Protein AF-A0A1E8RDF1-F1 (afdb_monomer_lite)

pLDDT: mean 89.15, std 11.26, range [44.72, 98.62]

Sequence (246 aa):
MAGVRKGEIYEGDPKEAVKNLVAALKKDGYDFTVGIDPYTPIADSQRIVVAGRGIGEKKNMKLIEDLAYQAGASISSSRPVAETLKYVDINRYVGMSGQTFKGNLYIGVGVSGAGQHLKGIKDASTIVAINNSKNAAIFNNCDYGIVGDAMVILPLLIKELDNGEAKKPAPPMKKIKRSKPRKMAPTNPIYVDLGSGYEYNPELGDPENGIEPGTPFDKLPDSWVSPVSGEAKDQFIKMDVPEDRK

Structure (mmCIF, N/CA/C/O backbone):
data_AF-A0A1E8RDF1-F1
#
_entry.id   AF-A0A1E8RDF1-F1
#
loop_
_atom_site.group_PDB
_atom_site.id
_atom_site.type_symbol
_atom_site.label_atom_id
_atom_site.label_alt_id
_atom_site.label_comp_id
_atom_site.label_asym_id
_atom_site.label_entity_id
_atom_site.label_seq_id
_atom_site.pdbx_PDB_ins_code
_atom_site.Cartn_x
_atom_site.Cartn_y
_atom_site.Cartn_z
_atom_site.occupancy
_atom_site.B_iso_or_equiv
_atom_site.auth_seq_id
_atom_site.auth_comp_id
_atom_site.auth_asym_id
_atom_site.auth_atom_id
_atom_site.pdbx_PDB_model_num
ATOM 1 N N . MET A 1 1 ? 13.759 6.880 -3.566 1.00 57.81 1 MET A N 1
ATOM 2 C CA . MET A 1 1 ? 13.084 5.606 -3.899 1.00 57.81 1 MET A CA 1
ATOM 3 C C . MET A 1 1 ? 12.921 4.787 -2.629 1.00 57.81 1 MET A C 1
ATOM 5 O O . MET A 1 1 ? 13.717 4.966 -1.714 1.00 57.81 1 MET A O 1
ATOM 9 N N . ALA A 1 2 ? 11.906 3.929 -2.543 1.00 60.34 2 ALA A N 1
ATOM 10 C CA . ALA A 1 2 ? 11.612 3.124 -1.351 1.00 60.34 2 ALA A CA 1
ATOM 11 C C . ALA A 1 2 ? 12.485 1.850 -1.224 1.00 60.34 2 ALA A C 1
ATOM 13 O O . ALA A 1 2 ? 12.103 0.925 -0.508 1.00 60.34 2 ALA A O 1
ATOM 14 N N . GLY A 1 3 ? 13.647 1.802 -1.889 1.00 65.25 3 GLY A N 1
ATOM 15 C CA . GLY A 1 3 ? 14.503 0.614 -2.014 1.00 65.25 3 GLY A CA 1
ATOM 16 C C . GLY A 1 3 ? 14.031 -0.353 -3.106 1.00 65.25 3 GLY A C 1
ATOM 17 O O . GLY A 1 3 ? 13.020 -0.096 -3.752 1.00 65.25 3 GLY A O 1
ATOM 18 N N . VAL A 1 4 ? 14.768 -1.453 -3.305 1.00 76.12 4 VAL A N 1
ATOM 19 C CA . VAL A 1 4 ? 14.370 -2.554 -4.204 1.00 76.12 4 VAL A CA 1
ATOM 20 C C . VAL A 1 4 ? 13.136 -3.252 -3.629 1.00 76.12 4 VAL A C 1
ATOM 22 O O . VAL A 1 4 ? 13.096 -3.543 -2.430 1.00 76.12 4 VAL A O 1
ATOM 25 N N . ARG A 1 5 ? 12.140 -3.502 -4.479 1.00 86.94 5 ARG A N 1
ATOM 26 C CA . ARG A 1 5 ? 10.842 -4.095 -4.132 1.00 86.94 5 ARG A CA 1
ATOM 27 C C . ARG A 1 5 ? 10.545 -5.278 -5.042 1.00 86.94 5 ARG A C 1
ATOM 29 O O . ARG A 1 5 ? 11.196 -5.412 -6.074 1.00 86.94 5 ARG A O 1
ATOM 36 N N . LYS A 1 6 ? 9.589 -6.125 -4.656 1.00 88.38 6 LYS A N 1
ATOM 37 C CA . LYS A 1 6 ? 9.195 -7.285 -5.474 1.00 88.38 6 LYS A CA 1
ATOM 38 C C . LYS A 1 6 ? 8.628 -6.887 -6.840 1.00 88.38 6 LYS A C 1
ATOM 40 O O . LYS A 1 6 ? 8.984 -7.512 -7.829 1.00 88.38 6 LYS A O 1
ATOM 45 N N . GLY A 1 7 ? 7.812 -5.831 -6.895 1.00 90.31 7 GLY A N 1
ATOM 46 C CA . GLY A 1 7 ? 7.256 -5.318 -8.149 1.00 90.31 7 GLY A CA 1
ATOM 47 C C . GLY A 1 7 ? 6.270 -6.268 -8.836 1.00 90.31 7 GLY A C 1
ATOM 48 O O . GLY A 1 7 ? 6.130 -6.205 -10.051 1.00 90.31 7 GLY A O 1
ATOM 49 N N . GLU A 1 8 ? 5.599 -7.150 -8.091 1.00 93.38 8 GLU A N 1
ATOM 50 C CA . GLU A 1 8 ? 4.603 -8.071 -8.647 1.00 93.38 8 GLU A CA 1
ATOM 51 C C . GLU A 1 8 ? 3.296 -7.310 -8.917 1.00 93.38 8 GLU A C 1
ATOM 53 O O . GLU A 1 8 ? 2.608 -6.887 -7.985 1.00 93.38 8 GLU A O 1
ATOM 58 N N . ILE A 1 9 ? 2.963 -7.094 -10.192 1.00 94.69 9 ILE A N 1
ATOM 59 C CA . ILE A 1 9 ? 1.778 -6.333 -10.609 1.00 94.69 9 ILE A CA 1
ATOM 60 C C . ILE A 1 9 ? 0.720 -7.283 -11.170 1.00 94.69 9 ILE A C 1
ATOM 62 O O . ILE A 1 9 ? 0.987 -8.040 -12.100 1.00 94.69 9 ILE A O 1
ATOM 66 N N . TYR A 1 10 ? -0.490 -7.209 -10.623 1.00 94.69 10 TYR A N 1
ATOM 67 C CA . TYR A 1 10 ? -1.655 -7.954 -11.079 1.00 94.69 10 TYR A CA 1
ATOM 68 C C . TYR A 1 10 ? -2.533 -7.066 -11.967 1.00 94.69 10 TYR A C 1
ATOM 70 O O . TYR A 1 10 ? -2.952 -5.972 -11.572 1.00 94.69 10 TYR A O 1
ATOM 78 N N . GLU A 1 11 ? -2.813 -7.554 -13.172 1.00 91.12 11 GLU A N 1
ATOM 79 C CA . GLU A 1 11 ? -3.634 -6.903 -14.194 1.00 91.12 11 GLU A CA 1
ATOM 80 C C . GLU A 1 11 ? -4.665 -7.907 -14.735 1.00 91.12 11 GLU A C 1
ATOM 82 O O . GLU A 1 11 ? -4.498 -9.116 -14.574 1.00 91.12 11 GLU A O 1
ATOM 87 N N . GLY A 1 12 ? -5.719 -7.422 -15.396 1.00 91.81 12 GLY A N 1
ATOM 88 C CA . GLY A 1 12 ? -6.759 -8.276 -15.981 1.00 91.81 12 GLY A CA 1
ATOM 89 C C . GLY A 1 12 ? -8.013 -8.360 -15.113 1.00 91.81 12 GLY A C 1
ATOM 90 O O . GLY A 1 12 ? -8.560 -7.325 -14.730 1.00 91.81 12 GLY A O 1
ATOM 91 N N . ASP A 1 13 ? -8.503 -9.577 -14.847 1.00 95.88 13 ASP A N 1
ATOM 92 C CA . ASP A 1 13 ? -9.744 -9.774 -14.092 1.00 95.88 13 ASP A CA 1
ATOM 93 C C . ASP A 1 13 ? -9.608 -9.278 -12.634 1.00 95.88 13 ASP A C 1
ATOM 95 O O . ASP A 1 13 ? -8.733 -9.745 -11.896 1.00 95.88 13 ASP A O 1
ATOM 99 N N . PRO A 1 14 ? -10.488 -8.366 -12.175 1.00 96.06 14 PRO A N 1
ATOM 100 C CA . PRO A 1 14 ? -10.430 -7.814 -10.824 1.00 96.06 14 PRO A CA 1
ATOM 101 C C . PRO A 1 14 ? -10.500 -8.852 -9.698 1.00 96.06 14 PRO A C 1
ATOM 103 O O . PRO A 1 14 ? -9.863 -8.665 -8.660 1.00 96.06 14 PRO A O 1
ATOM 106 N N . LYS A 1 15 ? -11.272 -9.936 -9.864 1.00 96.31 15 LYS A N 1
ATOM 107 C CA . LYS A 1 15 ? -11.425 -10.955 -8.813 1.00 96.31 15 LYS A CA 1
ATOM 108 C C . LYS A 1 15 ? -10.167 -11.801 -8.711 1.00 96.31 15 LYS A C 1
ATOM 110 O O . LYS A 1 15 ? -9.703 -12.072 -7.605 1.00 96.31 15 LYS A O 1
ATOM 115 N N . GLU A 1 16 ? -9.604 -12.187 -9.850 1.00 96.56 16 GLU A N 1
ATOM 116 C CA . GLU A 1 16 ? -8.359 -12.946 -9.891 1.00 96.56 16 GLU A CA 1
ATOM 117 C C . GLU A 1 16 ? -7.184 -12.131 -9.335 1.00 96.56 16 GLU A C 1
ATOM 119 O O . GLU A 1 16 ? -6.438 -12.625 -8.489 1.00 96.56 16 GLU A O 1
ATOM 124 N N . ALA A 1 17 ? -7.074 -10.851 -9.709 1.00 96.62 17 ALA A N 1
ATOM 125 C CA . ALA A 1 17 ? -6.043 -9.955 -9.189 1.00 96.62 17 ALA A CA 1
ATOM 126 C C . ALA A 1 17 ? -6.104 -9.820 -7.656 1.00 96.62 17 ALA A C 1
ATOM 128 O O . ALA A 1 17 ? -5.078 -9.905 -6.977 1.00 96.62 17 ALA A O 1
ATOM 129 N N . VAL A 1 18 ? -7.309 -9.663 -7.095 1.00 97.56 18 VAL A N 1
ATOM 130 C CA . VAL A 1 18 ? -7.523 -9.616 -5.640 1.00 97.56 18 VAL A CA 1
ATOM 131 C C . VAL A 1 18 ? -7.135 -10.936 -4.974 1.00 97.56 18 VAL A C 1
ATOM 133 O O . VAL A 1 18 ? -6.421 -10.926 -3.970 1.00 97.56 18 VAL A O 1
ATOM 136 N N . LYS A 1 19 ? -7.551 -12.073 -5.540 1.00 96.88 19 LYS A N 1
ATOM 137 C CA . LYS A 1 19 ? -7.224 -13.399 -5.003 1.00 96.88 19 LYS A CA 1
ATOM 138 C C . LYS A 1 19 ? -5.714 -13.642 -4.982 1.00 96.88 19 LYS A C 1
ATOM 140 O O . LYS A 1 19 ? -5.179 -14.101 -3.972 1.00 96.88 19 LYS A O 1
ATOM 145 N N . ASN A 1 20 ? -5.023 -13.283 -6.063 1.00 96.75 20 ASN A N 1
ATOM 146 C CA . ASN A 1 20 ? -3.572 -13.412 -6.176 1.00 96.75 20 ASN A CA 1
ATOM 147 C C . ASN A 1 20 ? -2.850 -12.517 -5.160 1.00 96.75 20 ASN A C 1
ATOM 149 O O . ASN A 1 20 ? -1.951 -12.987 -4.459 1.00 96.75 20 ASN A O 1
ATOM 153 N N . LEU A 1 21 ? -3.300 -11.268 -4.990 1.00 97.31 21 LEU A N 1
ATOM 154 C CA . LEU A 1 21 ? -2.772 -10.365 -3.967 1.00 97.31 21 LEU A CA 1
ATOM 155 C C . LEU A 1 21 ? -2.923 -10.952 -2.556 1.00 97.31 21 LEU A C 1
ATOM 157 O O . LEU A 1 21 ? -1.953 -10.992 -1.797 1.00 97.31 21 LEU A O 1
ATOM 161 N N . VAL A 1 22 ? -4.121 -11.414 -2.187 1.00 96.94 22 VAL A N 1
ATOM 162 C CA . VAL A 1 22 ? -4.373 -11.963 -0.845 1.00 96.94 22 VAL A CA 1
ATOM 163 C C . VAL A 1 22 ? -3.564 -13.239 -0.611 1.00 96.94 22 VAL A C 1
ATOM 165 O O . VAL A 1 22 ? -2.991 -13.407 0.468 1.00 96.94 22 VAL A O 1
ATOM 168 N N . ALA A 1 23 ? -3.452 -14.114 -1.614 1.00 96.19 23 ALA A N 1
ATOM 169 C CA . ALA A 1 23 ? -2.621 -15.312 -1.537 1.00 96.19 23 ALA A CA 1
ATOM 170 C C . ALA A 1 23 ? -1.135 -14.971 -1.324 1.00 96.19 23 ALA A C 1
ATOM 172 O O . ALA A 1 23 ? -0.484 -15.570 -0.465 1.00 96.19 23 ALA A O 1
ATOM 173 N N . ALA A 1 24 ? -0.609 -13.974 -2.041 1.00 94.94 24 ALA A N 1
ATOM 174 C CA . ALA A 1 24 ? 0.773 -13.523 -1.895 1.00 94.94 24 ALA A CA 1
ATOM 175 C C . ALA A 1 24 ? 1.045 -12.904 -0.513 1.00 94.94 24 ALA A C 1
ATOM 177 O O . ALA A 1 24 ? 2.056 -13.210 0.120 1.00 94.94 24 ALA A O 1
ATOM 178 N N . LEU A 1 25 ? 0.114 -12.100 0.012 1.00 95.19 25 LEU A N 1
ATOM 179 C CA . LEU A 1 25 ? 0.225 -11.537 1.362 1.00 95.19 25 LEU A CA 1
ATOM 180 C C . LEU A 1 25 ? 0.179 -12.631 2.441 1.00 95.19 25 LEU A C 1
ATOM 182 O O . LEU A 1 25 ? 0.996 -12.622 3.361 1.00 95.19 25 LEU A O 1
ATOM 186 N N . LYS A 1 26 ? -0.711 -13.621 2.314 1.00 94.25 26 LYS A N 1
ATOM 187 C CA . LYS A 1 26 ? -0.741 -14.775 3.229 1.00 94.25 26 LYS A CA 1
ATOM 188 C C . LYS A 1 26 ? 0.566 -15.576 3.165 1.00 94.25 26 LYS A C 1
ATOM 190 O O . LYS A 1 26 ? 1.098 -15.950 4.207 1.00 94.25 26 LYS A O 1
ATOM 195 N N . LYS A 1 27 ? 1.132 -15.773 1.968 1.00 92.88 27 LYS A N 1
ATOM 196 C CA . LYS A 1 27 ? 2.439 -16.426 1.767 1.00 92.88 27 LYS A CA 1
ATOM 197 C C . LYS A 1 27 ? 3.593 -15.657 2.420 1.00 92.88 27 LYS A C 1
ATOM 199 O O . LYS A 1 27 ? 4.520 -16.275 2.934 1.00 92.88 27 LYS A O 1
ATOM 204 N N . ASP A 1 28 ? 3.514 -14.329 2.454 1.00 90.88 28 ASP A N 1
ATOM 205 C CA . ASP A 1 28 ? 4.458 -13.467 3.177 1.00 90.88 28 ASP A CA 1
ATOM 206 C C . ASP A 1 28 ? 4.244 -13.455 4.706 1.00 90.88 28 ASP A C 1
ATOM 208 O O . ASP A 1 28 ? 4.984 -12.782 5.427 1.00 90.88 28 ASP A O 1
ATOM 212 N N . GLY A 1 29 ? 3.263 -14.207 5.217 1.00 91.12 29 GLY A N 1
ATOM 213 C CA . GLY A 1 29 ? 3.001 -14.370 6.647 1.00 91.12 29 GLY A CA 1
ATOM 214 C C . GLY A 1 29 ? 2.033 -13.346 7.239 1.00 91.12 29 GLY A C 1
ATOM 215 O O . GLY A 1 29 ? 1.985 -13.191 8.461 1.00 91.12 29 GLY A O 1
ATOM 216 N N . TYR A 1 30 ? 1.267 -12.628 6.411 1.00 93.12 30 TYR A N 1
ATOM 217 C CA . TYR A 1 30 ? 0.221 -11.736 6.908 1.00 93.12 30 TYR A CA 1
ATOM 218 C C . TYR A 1 30 ? -1.019 -12.520 7.342 1.00 93.12 30 TYR A C 1
ATOM 220 O O . TYR A 1 30 ? -1.701 -13.144 6.532 1.00 93.12 30 TYR A O 1
ATOM 228 N N . ASP A 1 31 ? -1.328 -12.430 8.634 1.00 93.12 31 ASP A N 1
ATOM 229 C CA . ASP A 1 31 ? -2.554 -12.958 9.227 1.00 93.12 31 ASP A CA 1
ATOM 230 C C . ASP A 1 31 ? -3.634 -11.868 9.303 1.00 93.12 31 ASP A C 1
ATOM 232 O O . ASP A 1 31 ? -3.494 -10.890 10.041 1.00 93.12 31 ASP A O 1
ATOM 236 N N . PHE A 1 32 ? -4.714 -12.024 8.542 1.00 94.56 32 PHE A N 1
ATOM 237 C CA . PHE A 1 32 ? -5.845 -11.090 8.508 1.00 94.56 32 PHE A CA 1
ATOM 238 C C . PHE A 1 32 ? -6.981 -11.466 9.471 1.00 94.56 32 PHE A C 1
ATOM 240 O O . PHE A 1 32 ? -8.038 -10.843 9.440 1.00 94.56 32 PHE A O 1
ATOM 247 N N . THR A 1 33 ? -6.783 -12.457 10.345 1.00 92.88 33 THR A N 1
ATOM 248 C CA . THR A 1 33 ? -7.726 -12.783 11.432 1.00 92.88 33 THR A CA 1
ATOM 249 C C . THR A 1 33 ? -7.546 -11.881 12.658 1.00 92.88 33 THR A C 1
ATOM 251 O O . THR A 1 33 ? -8.410 -11.832 13.536 1.00 92.88 33 THR A O 1
ATOM 254 N N . VAL A 1 34 ? -6.442 -11.129 12.710 1.00 92.44 34 VAL A N 1
ATOM 255 C CA . VAL A 1 34 ? -6.137 -10.157 13.764 1.00 92.44 34 VAL A CA 1
ATOM 256 C C . VAL A 1 34 ? -6.307 -8.720 13.282 1.00 92.44 34 VAL A C 1
ATOM 258 O O . VAL A 1 34 ? -6.124 -8.427 12.099 1.00 92.44 34 VAL A O 1
ATOM 261 N N . GLY A 1 35 ? -6.598 -7.810 14.210 1.00 91.50 35 GLY A N 1
ATOM 262 C CA . GLY A 1 35 ? -6.770 -6.392 13.927 1.00 91.50 35 GLY A CA 1
ATOM 263 C C . GLY A 1 35 ? -6.272 -5.463 15.026 1.00 91.50 35 GLY A C 1
ATOM 264 O O . GLY A 1 35 ? -5.984 -5.873 16.151 1.00 91.50 35 GLY A O 1
ATOM 265 N N . ILE A 1 36 ? -6.153 -4.191 14.655 1.00 93.44 36 ILE A N 1
ATOM 266 C CA . ILE A 1 36 ? -5.853 -3.068 15.545 1.00 93.44 36 ILE A CA 1
ATOM 267 C C . ILE A 1 36 ? -6.965 -2.030 15.423 1.00 93.44 36 ILE A C 1
ATOM 269 O O . ILE A 1 36 ? -7.752 -2.069 14.477 1.00 93.44 36 ILE A O 1
ATOM 273 N N . ASP A 1 37 ? -7.002 -1.086 16.357 1.00 93.69 37 ASP A N 1
ATOM 274 C CA . ASP A 1 37 ? -7.923 0.040 16.272 1.00 93.69 37 ASP A CA 1
ATOM 275 C C . ASP A 1 37 ? -7.628 0.887 15.008 1.00 93.69 37 ASP A C 1
ATOM 277 O O . ASP A 1 37 ? -6.464 1.268 14.798 1.00 93.69 37 ASP A O 1
ATOM 281 N N . PRO A 1 38 ? -8.640 1.215 14.175 1.00 94.06 38 PRO A N 1
ATOM 282 C CA . PRO A 1 38 ? -8.465 2.011 12.957 1.00 94.06 38 PRO A CA 1
ATOM 283 C C . PRO A 1 38 ? -7.830 3.391 13.181 1.00 94.06 38 PRO A C 1
ATOM 285 O O . PRO A 1 38 ? -7.260 3.973 12.257 1.00 94.06 38 PRO A O 1
ATOM 288 N N . TYR A 1 39 ? -7.889 3.914 14.402 1.00 94.56 39 TYR A N 1
ATOM 289 C CA . TYR A 1 39 ? -7.349 5.202 14.813 1.00 94.56 39 TYR A CA 1
ATOM 290 C C . TYR A 1 39 ? -6.063 5.086 15.636 1.00 94.56 39 TYR A C 1
ATOM 292 O O . TYR A 1 39 ? -5.557 6.111 16.103 1.00 94.56 39 TYR A O 1
ATOM 300 N N . THR A 1 40 ? -5.450 3.903 15.720 1.00 95.56 40 THR A N 1
ATOM 301 C CA . THR A 1 40 ? -4.088 3.750 16.258 1.00 95.56 40 THR A CA 1
ATOM 302 C C . THR A 1 40 ? -3.143 4.772 15.597 1.00 95.56 40 THR A C 1
ATOM 304 O O . THR A 1 40 ? -3.231 4.977 14.377 1.00 95.56 40 THR A O 1
ATOM 307 N N . PRO A 1 41 ? -2.261 5.463 16.347 1.00 96.31 41 PRO A N 1
ATOM 308 C CA . PRO A 1 41 ? -1.289 6.379 15.758 1.00 96.31 41 PRO A CA 1
ATOM 309 C C . PRO A 1 41 ? -0.435 5.693 14.687 1.00 96.31 41 PRO A C 1
ATOM 311 O O . PRO A 1 41 ? -0.047 4.532 14.822 1.00 96.31 41 PRO A O 1
ATOM 314 N N . ILE A 1 42 ? -0.111 6.405 13.606 1.00 96.38 42 ILE A N 1
ATOM 315 C CA . ILE A 1 42 ? 0.585 5.815 12.447 1.00 96.38 42 ILE A CA 1
ATOM 316 C C . ILE A 1 42 ? 1.969 5.275 12.823 1.00 96.38 42 ILE A C 1
ATOM 318 O O . ILE A 1 42 ? 2.387 4.247 12.292 1.00 96.38 42 ILE A O 1
ATOM 322 N N . ALA A 1 43 ? 2.662 5.946 13.745 1.00 92.38 43 ALA A N 1
ATOM 323 C CA . ALA A 1 43 ? 3.970 5.523 14.236 1.00 92.38 43 ALA A CA 1
ATOM 324 C C . ALA A 1 43 ? 3.923 4.171 14.974 1.00 92.38 43 ALA A C 1
ATOM 326 O O . ALA A 1 43 ? 4.871 3.395 14.864 1.00 92.38 43 ALA A O 1
ATOM 327 N N . ASP A 1 44 ? 2.804 3.875 15.640 1.00 93.31 44 ASP A N 1
ATOM 328 C CA . ASP A 1 44 ? 2.593 2.661 16.443 1.00 93.31 44 ASP A CA 1
ATOM 329 C C . ASP A 1 44 ? 1.856 1.561 15.664 1.00 93.31 44 ASP A C 1
ATOM 331 O O . ASP A 1 44 ? 1.678 0.435 16.131 1.00 93.31 44 ASP A O 1
ATOM 335 N N . SER A 1 45 ? 1.408 1.877 14.450 1.00 95.25 45 SER A N 1
ATOM 336 C CA . SER A 1 45 ? 0.613 0.973 13.631 1.00 95.25 45 SER A CA 1
ATOM 337 C C . SER A 1 45 ? 1.488 -0.061 12.927 1.00 95.25 45 SER A C 1
ATOM 339 O O . SER A 1 45 ? 2.476 0.257 12.263 1.00 95.25 45 SER A O 1
ATOM 341 N N . GLN A 1 46 ? 1.075 -1.328 12.982 1.00 94.69 46 GLN A N 1
ATOM 342 C CA . GLN A 1 46 ? 1.727 -2.391 12.209 1.00 94.69 46 GLN A CA 1
ATOM 343 C C . GLN A 1 46 ? 1.298 -2.413 10.748 1.00 94.69 46 GLN A C 1
ATOM 345 O O . GLN A 1 46 ? 2.042 -2.889 9.889 1.00 94.69 46 GLN A O 1
ATOM 350 N N . ARG A 1 47 ? 0.080 -1.961 10.470 1.00 97.25 47 ARG A N 1
ATOM 351 C CA . ARG A 1 47 ? -0.534 -2.001 9.150 1.00 97.25 47 ARG A CA 1
ATOM 352 C C . ARG A 1 47 ? -1.297 -0.706 8.949 1.00 97.25 47 ARG A C 1
ATOM 354 O O . ARG A 1 47 ? -1.967 -0.268 9.881 1.00 97.25 47 ARG A O 1
ATOM 361 N N . ILE A 1 48 ? -1.201 -0.121 7.761 1.00 98.38 48 ILE A N 1
ATOM 362 C CA . ILE A 1 48 ? -1.992 1.052 7.390 1.00 98.38 48 ILE A CA 1
ATOM 363 C C . ILE A 1 48 ? -2.652 0.879 6.030 1.00 98.38 48 ILE A C 1
ATOM 365 O O . ILE A 1 48 ? -2.031 0.383 5.087 1.00 98.38 48 ILE A O 1
ATOM 369 N N . VAL A 1 49 ? -3.891 1.354 5.928 1.00 98.62 49 VAL A N 1
ATOM 370 C CA . VAL A 1 49 ? -4.574 1.592 4.653 1.00 98.62 49 VAL A CA 1
ATOM 371 C C . VAL A 1 49 ? -4.546 3.088 4.388 1.00 98.62 49 VAL A C 1
ATOM 373 O O . VAL A 1 49 ? -4.931 3.892 5.234 1.00 98.62 49 VAL A O 1
ATOM 376 N N . VAL A 1 50 ? -4.042 3.473 3.220 1.00 98.56 50 VAL A N 1
ATOM 377 C CA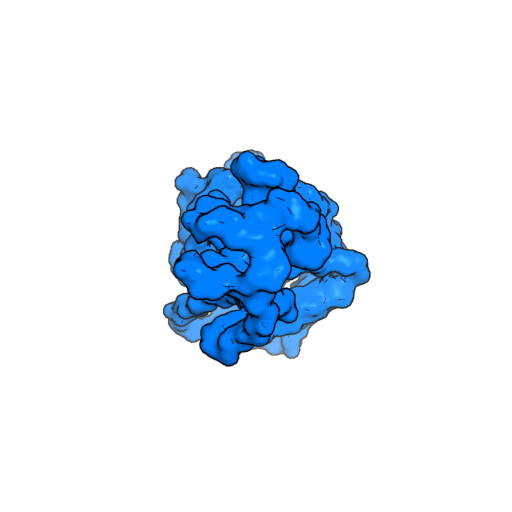 . VAL A 1 50 ? -3.716 4.857 2.891 1.00 98.56 50 VAL A CA 1
ATOM 378 C C . VAL A 1 50 ? -4.572 5.335 1.736 1.00 98.56 50 VAL A C 1
ATOM 380 O O . VAL A 1 50 ? -4.360 4.945 0.587 1.00 98.56 50 VAL A O 1
ATOM 383 N N . ALA A 1 51 ? -5.500 6.239 2.040 1.00 98.50 51 ALA A N 1
ATOM 384 C CA . ALA A 1 51 ? -6.305 6.918 1.037 1.00 98.50 51 ALA A CA 1
ATOM 385 C C . ALA A 1 51 ? -5.471 7.970 0.289 1.00 98.50 51 ALA A C 1
ATOM 387 O O . ALA A 1 51 ? -4.975 8.946 0.864 1.00 98.50 51 ALA A O 1
ATOM 388 N N . GLY A 1 52 ? -5.306 7.782 -1.015 1.00 97.81 52 GLY A N 1
ATOM 389 C CA . GLY A 1 52 ? -4.752 8.774 -1.925 1.00 97.81 52 GLY A CA 1
ATOM 390 C C . GLY A 1 52 ? -5.828 9.671 -2.530 1.00 97.81 52 GLY A C 1
ATOM 391 O O . GLY A 1 52 ? -7.019 9.391 -2.431 1.00 97.81 52 GLY A O 1
ATOM 392 N N . ARG A 1 53 ? -5.415 10.747 -3.215 1.00 96.56 53 ARG A N 1
ATOM 393 C CA . ARG A 1 53 ? -6.346 11.645 -3.931 1.00 96.56 53 ARG A CA 1
ATOM 394 C C . ARG A 1 53 ? -7.228 10.896 -4.942 1.00 96.56 53 ARG A C 1
ATOM 396 O O . ARG A 1 53 ? -8.337 11.336 -5.214 1.00 96.56 53 ARG A O 1
ATOM 403 N N . GLY A 1 54 ? -6.749 9.771 -5.478 1.00 95.06 54 GLY A N 1
ATOM 404 C CA . GLY A 1 54 ? -7.505 8.930 -6.406 1.00 95.06 54 GLY A CA 1
ATOM 405 C C . GLY A 1 54 ? -8.755 8.271 -5.813 1.00 95.06 54 GLY A C 1
ATOM 406 O O . GLY A 1 54 ? -9.519 7.697 -6.575 1.00 95.06 54 GLY A O 1
ATOM 407 N N . ILE A 1 55 ? -8.998 8.364 -4.496 1.00 96.06 55 ILE A N 1
ATOM 408 C CA . ILE A 1 55 ? -10.230 7.853 -3.873 1.00 96.06 55 ILE A CA 1
ATOM 409 C C . ILE A 1 55 ? -11.488 8.638 -4.291 1.00 96.06 55 ILE A C 1
ATOM 411 O O . ILE A 1 55 ? -12.601 8.129 -4.178 1.00 96.06 55 ILE A O 1
ATOM 415 N N . GLY A 1 56 ? -11.326 9.864 -4.800 1.00 95.69 56 GLY A N 1
ATOM 416 C CA . GLY A 1 56 ? -12.438 10.691 -5.261 1.00 95.69 56 GLY A CA 1
ATOM 417 C C . GLY A 1 56 ? -13.211 11.328 -4.108 1.00 95.69 56 GLY A C 1
ATOM 418 O O . GLY A 1 56 ? -12.620 12.007 -3.275 1.00 95.69 56 GLY A O 1
ATOM 419 N N . GLU A 1 57 ? -14.532 11.158 -4.091 1.00 96.50 57 GLU A N 1
ATOM 420 C CA . GLU A 1 57 ? -15.444 11.810 -3.143 1.00 96.50 57 GLU A CA 1
ATOM 421 C C . GLU A 1 57 ? -15.301 11.296 -1.698 1.00 96.50 57 GLU A C 1
ATOM 423 O O . GLU A 1 57 ? -14.997 10.127 -1.463 1.00 96.50 57 GLU A O 1
ATOM 428 N N . LYS A 1 58 ? -15.642 12.138 -0.708 1.00 96.94 58 LYS A N 1
ATOM 429 C CA . LYS A 1 58 ? -15.544 11.800 0.728 1.00 96.94 58 LYS A CA 1
ATOM 430 C C . LYS A 1 58 ? -16.314 10.533 1.110 1.00 96.94 58 LYS A C 1
ATOM 432 O O . LYS A 1 58 ? -15.846 9.783 1.958 1.00 96.94 58 LYS A O 1
ATOM 437 N N . LYS A 1 59 ? -17.461 10.267 0.476 1.00 97.06 59 LYS A N 1
ATOM 438 C CA . LYS A 1 59 ? -18.283 9.070 0.740 1.00 97.06 59 LYS A CA 1
ATOM 439 C C . LYS A 1 59 ? -17.515 7.760 0.514 1.00 97.06 59 LYS A C 1
ATOM 441 O O . LYS A 1 59 ? -17.760 6.776 1.202 1.00 97.06 59 LYS A O 1
ATOM 446 N N . ASN A 1 60 ? -16.529 7.774 -0.385 1.00 96.50 60 ASN A N 1
ATOM 447 C CA . ASN A 1 60 ? -15.711 6.608 -0.704 1.00 96.50 60 ASN A CA 1
ATOM 448 C C . ASN A 1 60 ? -14.706 6.274 0.411 1.00 96.50 60 ASN A C 1
ATOM 450 O O . ASN A 1 60 ? -14.160 5.174 0.425 1.00 96.50 60 ASN A O 1
ATOM 454 N N . MET A 1 61 ? -14.493 7.174 1.382 1.00 97.88 61 MET A N 1
ATOM 455 C CA . MET A 1 61 ? -13.706 6.871 2.584 1.00 97.88 61 MET A CA 1
ATOM 456 C C . MET A 1 61 ? -14.300 5.718 3.389 1.00 97.88 61 MET A C 1
ATOM 458 O O . MET A 1 61 ? -13.549 5.019 4.061 1.00 97.88 61 MET A O 1
ATOM 462 N N . LYS A 1 62 ? -15.603 5.443 3.249 1.00 97.94 62 LYS A N 1
ATOM 463 C CA . LYS A 1 62 ? -16.215 4.272 3.873 1.00 97.94 62 LYS A CA 1
ATOM 464 C C . LYS A 1 62 ? -15.554 2.963 3.423 1.00 97.94 62 LYS A C 1
ATOM 466 O O . LYS A 1 62 ? -15.267 2.108 4.250 1.00 97.94 62 LYS A O 1
ATOM 471 N N . LEU A 1 63 ? -15.185 2.850 2.144 1.00 97.94 63 LEU A N 1
ATOM 472 C CA . LEU A 1 63 ? -14.446 1.688 1.634 1.00 97.94 63 LEU A CA 1
ATOM 473 C C . LEU A 1 63 ? -13.035 1.584 2.232 1.00 97.94 63 LEU A C 1
ATOM 475 O O . LEU A 1 63 ? -12.511 0.487 2.396 1.00 97.94 63 LEU A O 1
ATOM 479 N N . ILE A 1 64 ? -12.410 2.718 2.555 1.00 98.44 64 ILE A N 1
ATOM 480 C CA . ILE A 1 64 ? -11.101 2.751 3.217 1.00 98.44 64 ILE A CA 1
ATOM 481 C C . ILE A 1 64 ? -11.222 2.288 4.667 1.00 98.44 64 ILE A C 1
ATOM 483 O O . ILE A 1 64 ? -10.382 1.515 5.117 1.00 98.44 64 ILE A O 1
ATOM 487 N N . GLU A 1 65 ? -12.259 2.729 5.379 1.00 98.00 65 GLU A N 1
ATOM 488 C CA . GLU A 1 65 ? -12.564 2.279 6.741 1.00 98.00 65 GLU A CA 1
ATOM 489 C C . GLU A 1 65 ? -12.833 0.771 6.783 1.00 98.00 65 GLU A C 1
ATOM 491 O O . GLU A 1 65 ? -12.236 0.060 7.591 1.00 98.00 65 GLU A O 1
ATOM 496 N N . ASP A 1 66 ? -13.669 0.270 5.872 1.00 97.75 66 ASP A N 1
ATOM 497 C CA . ASP A 1 66 ? -14.029 -1.147 5.805 1.00 97.75 66 ASP A CA 1
ATOM 498 C C . ASP A 1 66 ? -12.817 -2.017 5.433 1.00 97.75 66 ASP A C 1
ATOM 500 O O . ASP A 1 66 ? -12.590 -3.073 6.030 1.00 97.75 66 ASP A O 1
ATOM 504 N N . LEU A 1 67 ? -11.975 -1.549 4.503 1.00 98.19 67 LEU A N 1
ATOM 505 C CA . LEU A 1 67 ? -10.716 -2.222 4.189 1.00 98.19 67 LEU A CA 1
ATOM 506 C C . LEU A 1 67 ? -9.736 -2.176 5.367 1.00 98.19 67 LEU A C 1
ATOM 508 O O . LEU A 1 67 ? -9.069 -3.174 5.627 1.00 98.19 67 LEU A O 1
ATOM 512 N N . ALA A 1 68 ? -9.628 -1.052 6.080 1.00 97.88 68 ALA A N 1
ATOM 513 C CA . ALA A 1 68 ? -8.759 -0.937 7.249 1.00 97.88 68 ALA A CA 1
ATOM 514 C C . ALA A 1 68 ? -9.177 -1.929 8.339 1.00 97.88 68 ALA A C 1
ATOM 516 O O . ALA A 1 68 ? -8.328 -2.647 8.869 1.00 97.88 68 ALA A O 1
ATOM 517 N N . TYR A 1 69 ? -10.482 -2.050 8.586 1.00 96.56 69 TYR A N 1
ATOM 518 C CA . TYR A 1 69 ? -11.028 -3.055 9.489 1.00 96.56 69 TYR A CA 1
ATOM 519 C C . TYR A 1 69 ? -10.657 -4.478 9.047 1.00 96.56 69 TYR A C 1
ATOM 521 O O . TYR A 1 69 ? -10.053 -5.225 9.819 1.00 96.56 69 TYR A O 1
ATOM 529 N N . GLN A 1 70 ? -10.933 -4.845 7.789 1.00 97.00 70 GLN A N 1
ATOM 530 C CA . GLN A 1 70 ? -10.673 -6.207 7.310 1.00 97.00 70 GLN A CA 1
ATOM 531 C C . GLN A 1 70 ? -9.183 -6.555 7.216 1.00 97.00 70 GLN A C 1
ATOM 533 O O . GLN A 1 70 ? -8.790 -7.691 7.481 1.00 97.00 70 GLN A O 1
ATOM 538 N N . ALA A 1 71 ? -8.332 -5.580 6.897 1.00 96.56 71 ALA A N 1
ATOM 539 C CA . ALA A 1 71 ? -6.884 -5.755 6.860 1.00 96.56 71 ALA A CA 1
ATOM 540 C C . ALA A 1 71 ? -6.236 -5.756 8.260 1.00 96.56 71 ALA A C 1
ATOM 542 O O . ALA A 1 71 ? -5.039 -6.058 8.386 1.00 96.56 71 ALA A O 1
ATOM 543 N N . GLY A 1 72 ? -6.992 -5.402 9.305 1.00 96.06 72 GLY A N 1
ATOM 544 C CA . GLY A 1 72 ? -6.465 -5.228 10.652 1.00 96.06 72 GLY A CA 1
ATOM 545 C C . GLY A 1 72 ? -5.459 -4.080 10.726 1.00 96.06 72 GLY A C 1
ATOM 546 O O . GLY A 1 72 ? -4.348 -4.252 11.228 1.00 96.06 72 GLY A O 1
ATOM 547 N N . ALA A 1 73 ? -5.813 -2.941 10.139 1.00 97.56 73 ALA A N 1
ATOM 548 C CA . ALA A 1 73 ? -4.940 -1.808 9.882 1.00 97.56 73 ALA A CA 1
ATOM 549 C C . ALA A 1 73 ? -5.545 -0.497 10.387 1.00 97.56 73 ALA A C 1
ATOM 551 O O . ALA A 1 73 ? -6.760 -0.366 10.513 1.00 97.56 73 ALA A O 1
ATOM 552 N N . SER A 1 74 ? -4.692 0.499 10.626 1.00 98.00 74 SER A N 1
ATOM 553 C CA . SER A 1 74 ? -5.148 1.859 10.896 1.00 98.00 74 SER A CA 1
ATOM 554 C C . SER A 1 74 ? -5.318 2.666 9.610 1.00 98.00 74 SER A C 1
ATOM 556 O O . SER A 1 74 ? -4.740 2.369 8.558 1.00 98.00 74 SER A O 1
ATOM 558 N N . ILE A 1 75 ? -6.156 3.692 9.686 1.00 98.44 75 ILE A N 1
ATOM 559 C CA . ILE A 1 75 ? -6.475 4.571 8.569 1.00 98.44 75 ILE A CA 1
ATOM 560 C C . ILE A 1 75 ? -5.405 5.656 8.476 1.00 98.44 75 ILE A C 1
ATOM 562 O O . ILE A 1 75 ? -5.044 6.315 9.455 1.00 98.44 75 ILE A O 1
ATOM 566 N N . SER A 1 76 ? -4.921 5.874 7.262 1.00 98.31 76 SER A N 1
ATOM 567 C CA . SER A 1 76 ? -3.979 6.929 6.922 1.00 98.31 76 SER A CA 1
ATOM 568 C C . SER A 1 76 ? -4.332 7.528 5.560 1.00 98.31 76 SER A C 1
ATOM 570 O O . SER A 1 76 ? -5.261 7.095 4.873 1.00 98.31 76 SER A O 1
ATOM 572 N N . SER A 1 77 ? -3.614 8.569 5.155 1.00 98.25 77 SER A N 1
ATOM 573 C CA . SER A 1 77 ? -3.855 9.239 3.890 1.00 98.25 77 SER A CA 1
ATOM 574 C C . SER A 1 77 ? -2.596 9.829 3.258 1.00 98.25 77 SER A C 1
ATOM 576 O O . SER A 1 77 ? -1.511 9.877 3.838 1.00 98.25 77 SER A O 1
ATOM 578 N N . SER A 1 78 ? -2.730 10.261 2.010 1.00 97.50 78 SER A N 1
ATOM 579 C CA . SER A 1 78 ? -1.779 11.179 1.380 1.00 97.50 78 SER A CA 1
ATOM 580 C C . SER A 1 78 ? -2.058 12.629 1.790 1.00 97.50 78 SER A C 1
ATOM 582 O O . SER A 1 78 ? -3.200 12.989 2.079 1.00 97.50 78 SER A O 1
ATOM 584 N N . ARG A 1 79 ? -1.041 13.494 1.723 1.00 96.62 79 ARG A N 1
ATOM 585 C CA . ARG A 1 79 ? -1.161 14.922 2.070 1.00 96.62 79 ARG A CA 1
ATOM 586 C C . ARG A 1 79 ? -2.379 15.636 1.444 1.00 96.62 79 ARG A C 1
ATOM 588 O O . ARG A 1 79 ? -3.099 16.281 2.202 1.00 96.62 79 ARG A O 1
ATOM 595 N N . PRO A 1 80 ? -2.695 15.501 0.133 1.00 97.12 80 PRO A N 1
ATOM 596 C CA . PRO A 1 80 ? -3.883 16.147 -0.440 1.00 97.12 80 PRO A CA 1
ATOM 597 C C . PRO A 1 80 ? -5.207 15.745 0.221 1.00 97.12 80 PRO A C 1
ATOM 599 O O . PRO A 1 80 ? -6.121 16.558 0.300 1.00 97.12 80 PRO A O 1
ATOM 602 N N . VAL A 1 81 ? -5.322 14.506 0.706 1.00 97.69 81 VAL A N 1
ATOM 603 C CA . VAL A 1 81 ? -6.555 14.002 1.328 1.00 97.69 81 VAL A CA 1
ATOM 604 C C . VAL A 1 81 ? -6.778 14.624 2.711 1.00 97.69 81 VAL A C 1
ATOM 606 O O . VAL A 1 81 ? -7.917 14.914 3.072 1.00 97.69 81 VAL A O 1
ATOM 609 N N . ALA A 1 82 ? -5.705 14.881 3.463 1.00 97.06 82 ALA A N 1
ATOM 610 C CA . ALA A 1 82 ? -5.784 15.524 4.775 1.00 97.06 82 ALA A CA 1
ATOM 611 C C . ALA A 1 82 ? -5.834 17.060 4.689 1.00 97.06 82 ALA A C 1
ATOM 613 O O . ALA A 1 82 ? -6.690 17.682 5.307 1.00 97.06 82 ALA A O 1
ATOM 614 N N . GLU A 1 83 ? -4.949 17.691 3.912 1.00 96.69 83 GLU A N 1
ATOM 615 C CA . GLU A 1 83 ? -4.826 19.158 3.894 1.00 96.69 83 GLU A CA 1
ATOM 616 C C . GLU A 1 83 ? -5.827 19.834 2.949 1.00 96.69 83 GLU A C 1
ATOM 618 O O . GLU A 1 83 ? -6.457 20.825 3.316 1.00 96.69 83 GLU A O 1
ATOM 623 N N . THR A 1 84 ? -5.980 19.311 1.728 1.00 96.38 84 THR A N 1
ATOM 624 C CA . THR A 1 84 ? -6.826 19.938 0.700 1.00 96.38 84 THR A CA 1
ATOM 625 C C . THR A 1 84 ? -8.270 19.467 0.811 1.00 96.38 84 THR A C 1
ATOM 627 O O . THR A 1 84 ? -9.180 20.286 0.887 1.00 96.38 84 THR A O 1
ATOM 630 N N . LEU A 1 85 ? -8.482 18.149 0.835 1.00 96.94 85 LEU A N 1
ATOM 631 C CA . LEU A 1 85 ? -9.820 17.556 0.868 1.00 96.94 85 LEU A CA 1
ATOM 632 C C . LE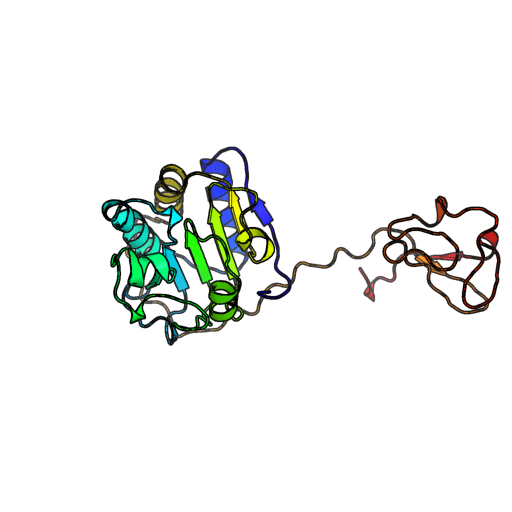U A 1 85 ? -10.412 17.496 2.283 1.00 96.94 85 LEU A C 1
ATOM 634 O O . LEU A 1 85 ? -11.632 17.458 2.424 1.00 96.94 85 LEU A O 1
ATOM 638 N N . LYS A 1 86 ? -9.566 17.507 3.325 1.00 97.31 86 LYS A N 1
ATOM 639 C CA . LYS A 1 86 ? -9.968 17.449 4.743 1.00 97.31 86 LYS A CA 1
ATOM 640 C C . LYS A 1 86 ? -10.877 16.254 5.057 1.00 97.31 86 LYS A C 1
ATOM 642 O O . LYS A 1 86 ? -11.888 16.371 5.753 1.00 97.31 86 LYS A O 1
ATOM 647 N N . TYR A 1 87 ? -10.551 15.093 4.489 1.00 97.94 87 TYR A N 1
ATOM 648 C CA . TYR A 1 87 ? -11.315 13.861 4.725 1.00 97.94 87 TYR A CA 1
ATOM 649 C C . TYR A 1 87 ? -10.914 13.168 6.021 1.00 97.94 87 TYR A C 1
ATOM 651 O O . TYR A 1 87 ? -11.737 12.482 6.616 1.00 97.94 87 TYR A O 1
ATOM 659 N N . VAL A 1 88 ? -9.672 13.374 6.450 1.00 96.56 88 VAL A N 1
ATOM 660 C CA . VAL A 1 88 ? -9.104 12.864 7.698 1.00 96.56 88 VAL A CA 1
ATOM 661 C C . VAL A 1 88 ? -8.298 13.970 8.373 1.00 96.56 88 VAL A C 1
ATOM 663 O O . VAL A 1 88 ? -7.928 14.950 7.721 1.00 96.56 88 VAL A O 1
ATOM 666 N N . ASP A 1 89 ? -7.986 13.788 9.653 1.00 96.25 89 ASP A N 1
ATOM 667 C CA . ASP A 1 89 ? -7.155 14.722 10.411 1.00 96.25 89 ASP A CA 1
ATOM 668 C C . ASP A 1 89 ? -5.748 14.873 9.824 1.00 96.25 89 ASP A C 1
ATOM 670 O O . ASP A 1 89 ? -5.186 13.964 9.205 1.00 96.25 89 ASP A O 1
ATOM 674 N N . ILE A 1 90 ? -5.130 16.029 10.072 1.00 95.19 90 ILE A N 1
ATOM 675 C CA . ILE A 1 90 ? -3.800 16.351 9.542 1.00 95.19 90 ILE A CA 1
ATOM 676 C C . ILE A 1 90 ? -2.708 15.399 10.048 1.00 95.19 90 ILE A C 1
ATOM 678 O O . ILE A 1 90 ? -1.735 15.137 9.348 1.00 95.19 90 ILE A O 1
ATOM 682 N N . ASN A 1 91 ? -2.883 14.810 11.230 1.00 95.00 91 ASN A N 1
ATOM 683 C CA . ASN A 1 91 ? -1.955 13.821 11.774 1.00 95.00 91 ASN A CA 1
ATOM 684 C C . ASN A 1 91 ? -2.083 12.434 11.112 1.00 95.00 91 ASN A C 1
ATOM 686 O O . ASN A 1 91 ? -1.316 11.538 11.454 1.00 95.00 91 ASN A O 1
ATOM 690 N N . ARG A 1 92 ? -3.017 12.238 10.167 1.00 96.88 92 ARG A N 1
ATOM 691 C CA . ARG A 1 92 ? -3.225 10.960 9.469 1.00 96.88 92 ARG A CA 1
ATOM 692 C C . ARG A 1 92 ? -2.465 10.831 8.159 1.00 96.88 92 ARG A C 1
ATOM 694 O O . ARG A 1 92 ? -2.405 9.725 7.614 1.00 96.88 92 ARG A O 1
ATOM 701 N N . TYR A 1 93 ? -1.886 11.905 7.627 1.00 96.81 93 TYR A N 1
ATOM 702 C CA . TYR A 1 93 ? -1.160 11.779 6.370 1.00 96.81 93 TYR A CA 1
ATOM 703 C C . TYR A 1 93 ? 0.282 11.311 6.574 1.00 96.81 93 TYR A C 1
ATOM 705 O O . TYR A 1 93 ? 0.965 11.714 7.518 1.00 96.81 93 TYR A O 1
ATOM 713 N N . VAL A 1 94 ? 0.761 10.482 5.647 1.00 96.88 94 VAL A N 1
ATOM 714 C CA . VAL A 1 94 ? 2.161 10.042 5.593 1.00 96.88 94 VAL A CA 1
ATOM 715 C C . VAL A 1 94 ? 2.949 10.797 4.530 1.00 96.88 94 VAL A C 1
ATOM 717 O O . VAL A 1 94 ? 2.428 11.160 3.474 1.00 96.88 94 VAL A O 1
ATOM 720 N N . GLY A 1 95 ? 4.231 11.026 4.800 1.00 93.75 95 GLY A N 1
ATOM 721 C CA . GLY A 1 95 ? 5.149 11.671 3.865 1.00 93.75 95 GLY A CA 1
ATOM 722 C C . GLY A 1 95 ? 6.256 12.444 4.571 1.00 93.75 95 GLY A C 1
ATOM 723 O O . GLY A 1 95 ? 6.336 12.453 5.791 1.00 93.75 95 GLY A O 1
ATOM 724 N N . MET A 1 96 ? 7.103 13.114 3.789 1.00 91.88 96 MET A N 1
ATOM 725 C CA . MET A 1 96 ? 8.256 13.880 4.284 1.00 91.88 96 MET A CA 1
ATOM 726 C C . MET A 1 96 ? 7.895 14.889 5.386 1.00 91.88 96 MET A C 1
ATOM 728 O O . MET A 1 96 ? 8.658 15.028 6.332 1.00 91.88 96 MET A O 1
ATOM 732 N N . SER A 1 97 ? 6.770 15.595 5.247 1.00 92.44 97 SER A N 1
ATOM 733 C CA . SER A 1 97 ? 6.300 16.610 6.203 1.00 92.44 97 SER A CA 1
ATOM 734 C C . SER A 1 97 ? 5.239 16.092 7.181 1.00 92.44 97 SER A C 1
ATOM 736 O O . SER A 1 97 ? 4.731 16.869 7.979 1.00 92.44 97 SER A O 1
ATOM 738 N N . GLY A 1 98 ? 4.862 14.814 7.075 1.00 93.75 98 GLY A N 1
ATOM 739 C CA . GLY A 1 98 ? 3.792 14.200 7.857 1.00 93.75 98 GLY A CA 1
ATOM 740 C C . GLY A 1 98 ? 4.306 13.090 8.756 1.00 93.75 98 GLY A C 1
ATOM 741 O O . GLY A 1 98 ? 5.444 13.108 9.223 1.00 93.75 98 GLY A O 1
ATOM 742 N N . GLN A 1 99 ? 3.466 12.081 8.967 1.00 96.62 99 GLN A N 1
ATOM 743 C CA . GLN A 1 99 ? 3.864 10.894 9.709 1.00 96.62 99 GLN A CA 1
ATOM 744 C C . GLN A 1 99 ? 4.805 10.011 8.880 1.00 96.62 99 GLN A C 1
ATOM 746 O O . GLN A 1 99 ? 4.688 9.896 7.654 1.00 96.62 99 GLN A O 1
ATOM 751 N N . THR A 1 100 ? 5.730 9.344 9.568 1.00 95.94 100 THR A N 1
ATOM 752 C CA . THR A 1 100 ? 6.574 8.300 8.979 1.00 95.94 100 THR A CA 1
ATOM 753 C C . THR A 1 100 ? 6.039 6.938 9.387 1.00 95.94 100 THR A C 1
ATOM 755 O O . THR A 1 100 ? 5.921 6.643 10.572 1.00 95.94 100 THR A O 1
ATOM 758 N N . PHE A 1 101 ? 5.762 6.085 8.406 1.00 96.50 101 PHE A N 1
ATOM 759 C CA . PHE A 1 101 ? 5.319 4.721 8.634 1.00 96.50 101 PHE A CA 1
ATOM 760 C C . PHE A 1 101 ? 6.486 3.741 8.511 1.00 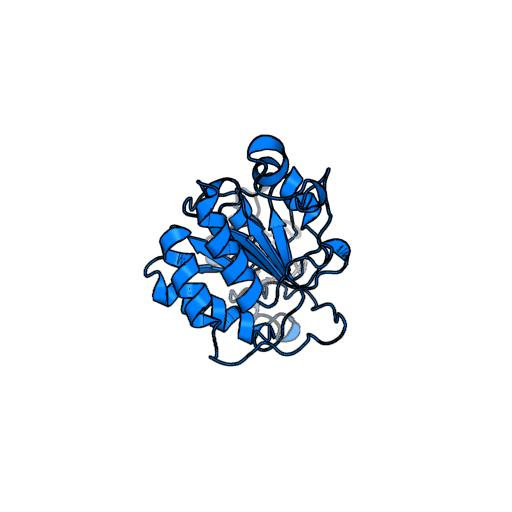96.50 101 PHE A C 1
ATOM 762 O O . PHE A 1 101 ? 7.148 3.642 7.472 1.00 96.50 101 PHE A O 1
ATOM 769 N N . LYS A 1 102 ? 6.707 2.979 9.584 1.00 94.75 102 LYS A N 1
ATOM 770 C CA . LYS A 1 102 ? 7.733 1.931 9.668 1.00 94.75 102 LYS A CA 1
ATOM 771 C C . LYS A 1 102 ? 7.135 0.558 9.975 1.00 94.75 102 LYS A C 1
ATOM 773 O O . LYS A 1 102 ? 7.876 -0.356 10.327 1.00 94.75 102 LYS A O 1
ATOM 778 N N . GLY A 1 103 ? 5.820 0.392 9.849 1.00 94.88 103 GLY A N 1
ATOM 779 C CA . GLY A 1 103 ? 5.133 -0.872 10.098 1.00 94.88 103 GLY A CA 1
ATOM 780 C C . GLY A 1 103 ? 5.390 -1.931 9.025 1.00 94.88 103 GLY A C 1
ATOM 781 O O . GLY A 1 103 ? 6.249 -1.792 8.146 1.00 94.88 103 GLY A O 1
ATOM 782 N N . ASN A 1 104 ? 4.661 -3.032 9.128 1.00 95.88 104 ASN A N 1
ATOM 783 C CA . ASN A 1 104 ? 4.794 -4.182 8.249 1.00 95.88 104 ASN A CA 1
ATOM 784 C C . ASN A 1 104 ? 4.075 -3.954 6.918 1.00 95.88 104 ASN A C 1
ATOM 786 O O . ASN A 1 104 ? 4.728 -3.996 5.880 1.00 95.88 104 ASN A O 1
ATOM 790 N N . LEU A 1 105 ? 2.779 -3.641 6.944 1.00 97.44 105 LEU A N 1
ATOM 791 C CA . LEU A 1 105 ? 1.953 -3.587 5.736 1.00 97.44 105 LEU A CA 1
ATOM 792 C C . LEU A 1 105 ? 1.471 -2.170 5.431 1.00 97.44 105 LEU A C 1
ATOM 794 O O . LEU A 1 105 ? 0.796 -1.545 6.242 1.00 97.44 105 LEU A O 1
ATOM 798 N N . TYR A 1 106 ? 1.786 -1.683 4.241 1.00 98.12 106 TYR A N 1
ATOM 799 C CA . TYR A 1 106 ? 1.226 -0.465 3.674 1.00 98.12 106 TYR A CA 1
ATOM 800 C C . TYR A 1 106 ? 0.302 -0.847 2.517 1.00 98.12 106 TYR A C 1
ATOM 802 O O . TYR A 1 106 ? 0.757 -1.526 1.603 1.00 98.12 106 TYR A O 1
ATOM 810 N N . ILE A 1 107 ? -0.954 -0.397 2.519 1.00 98.62 107 ILE A N 1
ATOM 811 C CA . ILE A 1 107 ? -1.879 -0.559 1.387 1.00 98.62 107 ILE A CA 1
ATOM 812 C C . ILE A 1 107 ? -2.292 0.826 0.895 1.00 98.62 107 ILE A C 1
ATOM 814 O O . ILE A 1 107 ? -3.078 1.510 1.541 1.00 98.62 107 ILE A O 1
ATOM 818 N N . GLY A 1 108 ? -1.743 1.269 -0.234 1.00 98.44 108 GLY A N 1
ATOM 819 C CA . GLY A 1 108 ? -2.043 2.567 -0.834 1.00 98.44 108 GLY A CA 1
ATOM 820 C C . GLY A 1 108 ? -3.120 2.467 -1.902 1.00 98.44 108 GLY A C 1
ATOM 821 O O . GLY A 1 108 ? -2.939 1.767 -2.893 1.00 98.44 108 GLY A O 1
ATOM 822 N N . VAL A 1 109 ? -4.205 3.219 -1.737 1.00 98.56 109 VAL A N 1
ATOM 823 C CA . VAL A 1 109 ? -5.356 3.219 -2.645 1.00 98.56 109 VAL A CA 1
ATOM 824 C C . VAL A 1 109 ? -5.441 4.568 -3.348 1.00 98.56 109 VAL A C 1
ATOM 826 O O . VAL A 1 109 ? -5.643 5.597 -2.707 1.00 98.56 109 VAL A O 1
ATOM 829 N N . GLY A 1 110 ? -5.240 4.599 -4.666 1.00 97.31 110 GLY A N 1
ATOM 830 C CA . GLY A 1 110 ? -5.257 5.843 -5.445 1.00 97.31 110 GLY A CA 1
ATOM 831 C C . GLY A 1 110 ? -4.115 6.809 -5.093 1.00 97.31 110 GLY A C 1
ATOM 832 O O . GLY A 1 110 ? -4.265 8.030 -5.204 1.00 97.31 110 GLY A O 1
ATOM 833 N N . VAL A 1 111 ? -2.979 6.283 -4.622 1.00 97.50 111 VAL A N 1
ATOM 834 C CA . VAL A 1 111 ? -1.765 7.048 -4.295 1.00 97.50 111 VAL A CA 1
ATOM 835 C C . VAL A 1 111 ? -0.848 7.084 -5.519 1.00 97.50 111 VAL A C 1
ATOM 837 O O . VAL A 1 111 ? -0.550 6.047 -6.100 1.00 97.50 111 VAL A O 1
ATOM 840 N N . SER A 1 112 ? -0.380 8.270 -5.921 1.00 91.75 112 SER A N 1
ATOM 841 C CA . SER A 1 112 ? 0.457 8.434 -7.123 1.00 91.75 112 SER A CA 1
ATOM 842 C C . SER A 1 112 ? 1.922 8.027 -6.932 1.00 91.75 112 SER A C 1
ATOM 844 O O . SER A 1 112 ? 2.592 7.690 -7.902 1.00 91.75 112 SER A O 1
ATOM 846 N N . GLY A 1 113 ? 2.429 8.057 -5.694 1.00 89.62 113 GLY A N 1
ATOM 847 C CA . GLY A 1 113 ? 3.829 7.748 -5.384 1.00 89.62 113 GLY A CA 1
ATOM 848 C C . GLY A 1 113 ? 4.785 8.935 -5.521 1.00 89.62 113 GLY A C 1
ATOM 849 O O . GLY A 1 113 ? 5.948 8.748 -5.862 1.00 89.62 113 GLY A O 1
ATOM 850 N N . ALA A 1 114 ? 4.326 10.162 -5.245 1.00 92.56 114 ALA A N 1
ATOM 851 C CA . ALA A 1 114 ? 5.203 11.335 -5.201 1.00 92.56 114 ALA A CA 1
ATOM 852 C C . ALA A 1 114 ? 6.403 11.108 -4.260 1.00 92.56 114 ALA A C 1
ATOM 854 O O . ALA A 1 114 ? 6.255 10.546 -3.172 1.00 92.56 114 ALA A O 1
ATOM 855 N N . GLY A 1 115 ? 7.591 11.595 -4.633 1.00 92.44 115 GLY A N 1
ATOM 856 C CA . GLY A 1 115 ? 8.826 11.340 -3.878 1.00 92.44 115 GLY A CA 1
ATOM 857 C C . GLY A 1 115 ? 8.761 11.751 -2.399 1.00 92.44 115 GLY A C 1
ATOM 858 O O . GLY A 1 115 ? 9.342 11.083 -1.544 1.00 92.44 115 GLY A O 1
ATOM 859 N N . GLN A 1 116 ? 8.006 12.806 -2.078 1.00 93.19 116 GLN A N 1
ATOM 860 C CA . GLN A 1 116 ? 7.745 13.225 -0.696 1.00 93.19 116 GLN A CA 1
ATOM 861 C C . GLN A 1 116 ? 6.938 12.182 0.091 1.00 93.19 116 GLN A C 1
ATOM 863 O O . GLN A 1 116 ? 7.267 11.913 1.242 1.00 93.19 116 GLN A O 1
ATOM 868 N N . HIS A 1 117 ? 5.929 11.561 -0.524 1.00 95.50 117 HIS A N 1
ATOM 869 C CA . HIS A 1 117 ? 5.140 10.486 0.085 1.00 95.50 117 HIS A CA 1
ATOM 870 C C . HIS A 1 117 ? 6.003 9.240 0.308 1.00 95.50 117 HIS A C 1
ATOM 872 O O . HIS A 1 117 ? 6.056 8.704 1.412 1.00 95.50 117 HIS A O 1
ATOM 878 N N . LEU A 1 118 ? 6.766 8.836 -0.715 1.00 94.25 118 LEU A N 1
ATOM 879 C CA . LEU A 1 118 ? 7.644 7.662 -0.662 1.00 94.25 118 LEU A CA 1
ATOM 880 C C . LEU A 1 118 ? 8.685 7.744 0.463 1.00 94.25 118 LEU A C 1
ATOM 882 O O . LEU A 1 118 ? 8.991 6.732 1.090 1.00 94.25 118 LEU A O 1
ATOM 886 N N . LYS A 1 119 ? 9.212 8.940 0.756 1.00 93.81 119 LYS A N 1
ATOM 887 C CA . LYS A 1 119 ? 10.149 9.149 1.873 1.00 93.81 119 LYS A CA 1
ATOM 888 C C . LYS A 1 119 ? 9.538 8.800 3.235 1.00 93.81 119 LYS A C 1
ATOM 890 O O . LYS A 1 119 ? 10.267 8.298 4.084 1.00 93.81 119 LYS A O 1
ATOM 895 N N . GLY A 1 120 ? 8.232 9.005 3.418 1.00 94.06 120 GLY A N 1
ATOM 896 C CA . GLY A 1 120 ? 7.519 8.677 4.657 1.00 94.06 120 GLY A CA 1
ATOM 897 C C . GLY A 1 120 ? 7.202 7.189 4.825 1.00 94.06 120 GLY A C 1
ATOM 898 O O . GLY A 1 120 ? 6.919 6.760 5.935 1.00 94.06 120 GLY A O 1
ATOM 899 N N . ILE A 1 121 ? 7.275 6.391 3.755 1.00 95.19 121 ILE A N 1
ATOM 900 C CA . ILE A 1 121 ? 6.963 4.947 3.780 1.00 95.19 121 ILE A CA 1
ATOM 901 C C . ILE A 1 121 ? 8.163 4.074 3.401 1.00 95.19 121 ILE A C 1
ATOM 903 O O . ILE A 1 121 ? 8.041 2.860 3.243 1.00 95.19 121 ILE A O 1
ATOM 907 N N . LYS A 1 122 ? 9.350 4.681 3.263 1.00 91.50 122 LYS A N 1
ATOM 908 C CA . LYS A 1 122 ? 10.575 4.002 2.818 1.00 91.50 122 LYS A CA 1
ATOM 909 C C . LYS A 1 122 ? 10.961 2.814 3.694 1.00 91.50 122 LYS A C 1
ATOM 911 O O . LYS A 1 122 ? 11.693 1.960 3.206 1.00 91.50 122 LYS A O 1
ATOM 916 N N . ASP A 1 123 ? 10.490 2.784 4.947 1.00 91.75 123 ASP A N 1
ATOM 917 C CA . ASP A 1 123 ? 10.779 1.815 6.016 1.00 91.75 123 ASP A CA 1
ATOM 918 C C . ASP A 1 123 ? 9.649 0.764 6.204 1.00 91.75 123 ASP A C 1
ATOM 920 O O . ASP A 1 123 ? 9.807 -0.203 6.956 1.00 91.75 123 ASP A O 1
ATOM 924 N N . ALA A 1 124 ? 8.572 0.836 5.409 1.00 94.75 124 ALA A N 1
ATOM 925 C CA . ALA A 1 124 ? 7.515 -0.183 5.343 1.00 94.75 124 ALA A CA 1
ATOM 926 C C . ALA A 1 124 ? 8.048 -1.542 4.857 1.00 94.75 124 ALA A C 1
ATOM 928 O O . ALA A 1 124 ? 8.855 -1.587 3.919 1.00 94.75 124 ALA A O 1
ATOM 929 N N . SER A 1 125 ? 7.638 -2.650 5.483 1.00 94.38 125 SER A N 1
ATOM 930 C CA . SER A 1 125 ? 8.133 -3.979 5.083 1.00 94.38 125 SER A CA 1
ATOM 931 C C . SER A 1 125 ? 7.563 -4.427 3.740 1.00 94.38 125 SER A C 1
ATOM 933 O O . SER A 1 125 ? 8.333 -4.838 2.879 1.00 94.38 125 SER A O 1
ATOM 935 N N . THR A 1 126 ? 6.259 -4.253 3.548 1.00 96.44 126 THR A N 1
ATOM 936 C CA . THR A 1 126 ? 5.528 -4.570 2.321 1.00 96.44 126 THR A CA 1
ATOM 937 C C . THR A 1 126 ? 4.690 -3.365 1.912 1.00 96.44 126 THR A C 1
ATOM 939 O O . THR A 1 126 ? 3.975 -2.794 2.737 1.00 96.44 126 THR A O 1
ATOM 942 N N . ILE A 1 127 ? 4.776 -2.980 0.641 1.00 97.50 127 ILE A N 1
ATOM 943 C CA . ILE A 1 127 ? 3.982 -1.911 0.032 1.00 97.50 127 ILE A CA 1
ATOM 944 C C . ILE A 1 127 ? 3.060 -2.534 -1.015 1.00 97.50 127 ILE A C 1
ATOM 946 O O . ILE A 1 127 ? 3.526 -3.093 -2.002 1.00 97.50 127 ILE A O 1
ATOM 950 N N . VAL A 1 128 ? 1.756 -2.400 -0.809 1.00 98.31 128 VAL A N 1
ATOM 951 C CA . VAL A 1 128 ? 0.704 -2.741 -1.765 1.00 98.31 128 VAL A CA 1
ATOM 952 C C . VAL A 1 128 ? 0.190 -1.451 -2.397 1.00 98.31 128 VAL A C 1
ATOM 954 O O . VAL A 1 128 ? -0.083 -0.483 -1.683 1.00 98.31 128 V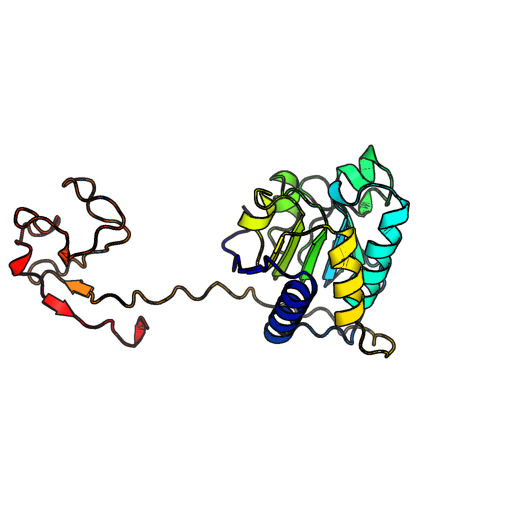AL A O 1
ATOM 957 N N . ALA A 1 129 ? 0.052 -1.422 -3.718 1.00 98.25 129 ALA A N 1
ATOM 958 C CA . ALA A 1 129 ? -0.476 -0.285 -4.462 1.00 98.25 129 ALA A CA 1
ATOM 959 C C . ALA A 1 129 ? -1.708 -0.684 -5.281 1.00 98.25 129 ALA A C 1
ATOM 961 O O . ALA A 1 129 ? -1.663 -1.633 -6.052 1.00 98.25 129 ALA A O 1
ATOM 962 N N . ILE A 1 130 ? -2.798 0.065 -5.150 1.00 98.44 130 ILE A N 1
ATOM 963 C CA . ILE A 1 130 ? -4.008 -0.086 -5.962 1.00 98.44 130 ILE A CA 1
ATOM 964 C C . ILE A 1 130 ? -4.216 1.235 -6.691 1.00 98.44 130 ILE A C 1
ATOM 966 O O . ILE A 1 130 ? -4.419 2.276 -6.056 1.00 98.44 130 ILE A O 1
ATOM 970 N N . ASN A 1 131 ? -4.112 1.223 -8.016 1.00 97.62 131 ASN A N 1
ATOM 971 C CA . ASN A 1 131 ? -4.228 2.431 -8.827 1.00 97.62 131 ASN A CA 1
ATOM 972 C C . ASN A 1 131 ? -4.777 2.092 -10.216 1.00 97.62 131 ASN A C 1
ATOM 974 O O . ASN A 1 131 ? -4.433 1.061 -10.776 1.00 97.62 131 ASN A O 1
ATOM 978 N N . ASN A 1 132 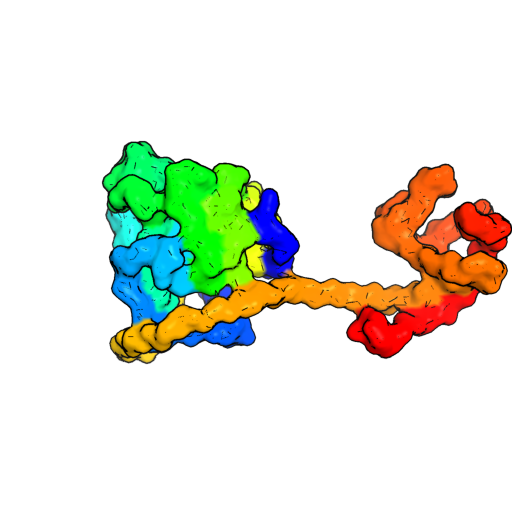? -5.594 2.966 -10.797 1.00 94.75 132 ASN A N 1
ATOM 979 C CA . ASN A 1 132 ? -6.123 2.770 -12.148 1.00 94.75 132 ASN A CA 1
ATOM 980 C C . ASN A 1 132 ? -5.105 3.135 -13.242 1.00 94.75 132 ASN A C 1
ATOM 982 O O . ASN A 1 132 ? -5.211 2.662 -14.370 1.00 94.75 132 ASN A O 1
ATOM 986 N N . SER A 1 133 ? -4.110 3.964 -12.922 1.00 93.81 133 SER A N 1
ATOM 987 C CA . SER A 1 133 ? -3.057 4.358 -13.850 1.00 93.81 133 SER A CA 1
ATOM 988 C C . SER A 1 133 ? -1.863 3.424 -13.724 1.00 93.81 133 SER A C 1
ATOM 990 O O . SER A 1 133 ? -1.075 3.558 -12.788 1.00 93.81 133 SER A O 1
ATOM 992 N N . LYS A 1 134 ? -1.683 2.527 -14.703 1.00 92.50 134 LYS A N 1
ATOM 993 C CA . LYS A 1 134 ? -0.525 1.615 -14.808 1.00 92.50 134 LYS A CA 1
ATOM 994 C C . LYS A 1 134 ? 0.827 2.333 -14.705 1.00 92.50 134 LYS A C 1
ATOM 996 O O . LYS A 1 134 ? 1.797 1.770 -14.215 1.00 92.50 134 LYS A O 1
ATOM 1001 N N . ASN A 1 135 ? 0.875 3.600 -15.111 1.00 89.94 135 ASN A N 1
ATOM 1002 C CA . ASN A 1 135 ? 2.087 4.419 -15.110 1.00 89.94 135 ASN A CA 1
ATOM 1003 C C . ASN A 1 135 ? 2.313 5.170 -13.784 1.00 89.94 135 ASN A C 1
ATOM 1005 O O . ASN A 1 135 ? 3.183 6.039 -13.703 1.00 89.94 135 ASN A O 1
ATOM 1009 N N . ALA A 1 136 ? 1.524 4.899 -12.739 1.00 92.88 136 ALA A N 1
ATOM 1010 C CA . ALA A 1 136 ? 1.701 5.543 -11.445 1.00 92.88 136 ALA A CA 1
ATOM 1011 C C . ALA A 1 136 ? 3.069 5.193 -10.833 1.00 92.88 136 ALA A C 1
ATOM 1013 O O . ALA A 1 136 ? 3.423 4.026 -10.672 1.00 92.88 136 ALA A O 1
ATOM 1014 N N . ALA A 1 137 ? 3.817 6.212 -10.400 1.00 93.00 137 ALA A N 1
ATOM 1015 C CA . ALA A 1 137 ? 5.171 6.056 -9.856 1.00 93.00 137 ALA A CA 1
ATOM 1016 C C . ALA A 1 137 ? 5.243 5.175 -8.593 1.00 93.00 137 ALA A C 1
ATOM 1018 O O . ALA A 1 137 ? 6.315 4.672 -8.238 1.00 93.00 137 ALA A O 1
ATOM 1019 N N . ILE A 1 138 ? 4.112 4.982 -7.905 1.00 95.44 138 ILE A N 1
ATOM 1020 C CA . ILE A 1 138 ? 4.007 4.065 -6.768 1.00 95.44 138 ILE A CA 1
ATOM 1021 C C . ILE A 1 138 ? 4.320 2.617 -7.164 1.00 95.44 138 ILE A C 1
ATOM 1023 O O . ILE A 1 138 ? 4.915 1.916 -6.351 1.00 95.44 138 ILE A O 1
ATOM 1027 N N . PHE A 1 139 ? 4.004 2.190 -8.395 1.00 94.62 139 PHE A N 1
ATOM 1028 C CA . PHE A 1 139 ? 4.244 0.815 -8.843 1.00 94.62 139 PHE A CA 1
ATOM 1029 C C . PHE A 1 139 ? 5.738 0.481 -8.924 1.00 94.62 139 PHE A C 1
ATOM 1031 O O . PHE A 1 139 ? 6.154 -0.606 -8.545 1.00 94.62 139 PHE A O 1
ATOM 1038 N N . ASN A 1 140 ? 6.579 1.469 -9.240 1.00 91.06 140 ASN A N 1
ATOM 1039 C CA . ASN A 1 140 ? 8.041 1.326 -9.197 1.00 91.06 140 ASN A CA 1
ATOM 1040 C C . ASN A 1 140 ? 8.601 1.200 -7.766 1.00 91.06 140 ASN A C 1
ATOM 1042 O O . ASN A 1 140 ? 9.804 1.039 -7.570 1.00 91.06 140 ASN A O 1
ATOM 1046 N N . ASN A 1 141 ? 7.758 1.378 -6.748 1.00 92.75 141 ASN A N 1
ATOM 1047 C CA . ASN A 1 141 ? 8.138 1.401 -5.340 1.00 92.75 141 ASN A CA 1
ATOM 1048 C C . ASN A 1 141 ? 7.224 0.505 -4.486 1.00 92.75 141 ASN A C 1
ATOM 1050 O O . ASN A 1 141 ? 7.217 0.664 -3.262 1.00 92.75 141 ASN A O 1
ATOM 1054 N N . CYS A 1 142 ? 6.475 -0.421 -5.096 1.00 94.88 142 CYS A N 1
ATOM 1055 C CA . CYS A 1 142 ? 5.621 -1.373 -4.392 1.00 94.88 142 CYS A CA 1
ATOM 1056 C C . CYS A 1 142 ? 6.139 -2.807 -4.502 1.00 94.88 142 CYS A C 1
ATOM 1058 O O . CYS A 1 142 ? 6.820 -3.181 -5.453 1.00 94.88 142 CYS A O 1
ATOM 1060 N N . ASP A 1 143 ? 5.799 -3.619 -3.510 1.00 95.62 143 ASP A N 1
ATOM 1061 C CA . ASP A 1 143 ? 6.019 -5.059 -3.535 1.00 95.62 143 ASP A CA 1
ATOM 1062 C C . ASP A 1 143 ? 4.913 -5.750 -4.339 1.00 95.62 143 ASP A C 1
ATOM 1064 O O . ASP A 1 143 ? 5.216 -6.583 -5.186 1.00 95.62 143 ASP A O 1
ATOM 1068 N N . TYR A 1 144 ? 3.664 -5.321 -4.143 1.00 97.12 144 TYR A N 1
ATOM 1069 C CA . TYR A 1 144 ? 2.508 -5.812 -4.888 1.00 97.12 144 TYR A CA 1
ATOM 1070 C C . TYR A 1 144 ? 1.684 -4.662 -5.457 1.00 97.12 144 TYR A C 1
ATOM 1072 O O . TYR A 1 144 ? 1.487 -3.645 -4.788 1.00 97.12 144 TYR A O 1
ATOM 1080 N N . GLY A 1 145 ? 1.163 -4.832 -6.665 1.00 97.44 145 GLY A N 1
ATOM 1081 C CA . GLY A 1 145 ? 0.318 -3.849 -7.330 1.00 97.44 145 GLY A CA 1
ATOM 1082 C C . GLY A 1 145 ? -0.950 -4.466 -7.904 1.00 97.44 145 GLY A C 1
ATOM 1083 O O . GLY A 1 145 ? -0.924 -5.595 -8.373 1.00 97.44 145 GLY A O 1
ATOM 1084 N N . ILE A 1 146 ? -2.048 -3.714 -7.908 1.00 98.25 146 ILE A N 1
ATOM 1085 C CA . ILE A 1 146 ? -3.228 -3.994 -8.728 1.00 98.25 146 ILE A CA 1
ATOM 1086 C C . ILE A 1 146 ? -3.480 -2.774 -9.608 1.00 98.25 146 ILE A C 1
ATOM 1088 O O . ILE A 1 146 ? -3.663 -1.663 -9.092 1.00 98.25 146 ILE A O 1
ATOM 1092 N N . VAL A 1 147 ? -3.523 -2.991 -10.923 1.00 97.62 147 VAL A N 1
ATOM 1093 C CA . VAL A 1 147 ? -3.969 -1.972 -11.878 1.00 97.62 147 VAL A CA 1
ATOM 1094 C C . VAL A 1 147 ? -5.478 -2.103 -12.060 1.00 97.62 147 VAL A C 1
ATOM 1096 O O . VAL A 1 147 ? -5.955 -3.060 -12.662 1.00 97.62 147 VAL A O 1
ATOM 1099 N N . GLY A 1 148 ? -6.245 -1.158 -11.520 1.00 96.62 148 GLY A N 1
ATOM 1100 C CA . GLY A 1 148 ? -7.705 -1.212 -11.579 1.00 96.62 148 GLY A CA 1
ATOM 1101 C C . GLY A 1 148 ? -8.399 -0.064 -10.854 1.00 96.62 148 GLY A C 1
ATOM 1102 O O . GLY A 1 148 ? -7.776 0.711 -10.126 1.00 96.62 148 GLY A O 1
ATOM 1103 N N . ASP A 1 149 ? -9.710 0.050 -11.065 1.00 96.44 149 ASP A N 1
ATOM 1104 C CA . ASP A 1 149 ? -10.543 1.023 -10.361 1.00 96.44 149 ASP A CA 1
ATOM 1105 C C . ASP A 1 149 ? -10.696 0.629 -8.886 1.00 96.44 149 ASP A C 1
ATOM 1107 O O . ASP A 1 149 ? -11.138 -0.475 -8.557 1.00 96.44 149 ASP A O 1
ATOM 1111 N N . ALA A 1 150 ? -10.372 1.559 -7.989 1.00 95.38 150 ALA A N 1
ATOM 1112 C CA . ALA A 1 150 ? -10.537 1.387 -6.555 1.00 95.38 150 ALA A CA 1
ATOM 1113 C C . ALA A 1 150 ? -11.983 1.019 -6.179 1.00 95.38 150 ALA A C 1
ATOM 1115 O O . ALA A 1 150 ? -12.171 0.175 -5.308 1.00 95.38 150 ALA A O 1
ATOM 1116 N N . MET A 1 151 ? -12.996 1.572 -6.857 1.00 96.31 151 MET A N 1
ATOM 1117 C CA . MET A 1 151 ? -14.409 1.291 -6.558 1.00 96.31 151 MET A CA 1
ATOM 1118 C C . MET A 1 151 ? -14.818 -0.149 -6.885 1.00 96.31 151 MET A C 1
ATOM 1120 O O . MET A 1 151 ? -15.782 -0.657 -6.319 1.00 96.31 151 MET A O 1
ATOM 1124 N N . VAL A 1 152 ? -14.073 -0.821 -7.764 1.00 97.38 152 VAL A N 1
ATOM 1125 C CA . VAL A 1 152 ? -14.279 -2.233 -8.111 1.00 97.38 152 VAL A CA 1
ATOM 1126 C C . VAL A 1 152 ? -13.396 -3.136 -7.251 1.00 97.38 152 VAL A C 1
ATOM 1128 O O . VAL A 1 152 ? -13.854 -4.160 -6.748 1.00 97.38 152 VAL A O 1
ATOM 1131 N N . ILE A 1 153 ? -12.134 -2.752 -7.046 1.00 98.12 153 ILE A N 1
ATOM 1132 C CA . ILE A 1 153 ? -11.149 -3.563 -6.323 1.00 98.12 153 ILE A CA 1
ATOM 1133 C C . ILE A 1 153 ? -11.413 -3.587 -4.816 1.00 98.12 153 ILE A C 1
ATOM 1135 O O . ILE A 1 153 ? -11.303 -4.649 -4.207 1.00 98.12 153 ILE A O 1
ATOM 1139 N N . LEU A 1 154 ? -11.776 -2.454 -4.203 1.00 98.00 154 LEU A N 1
ATOM 1140 C CA . LEU A 1 154 ? -11.975 -2.363 -2.752 1.00 98.00 154 LEU A CA 1
ATOM 1141 C C . LEU A 1 154 ? -13.056 -3.333 -2.250 1.00 98.00 154 LEU A C 1
ATOM 1143 O O . LEU A 1 154 ? -12.736 -4.116 -1.358 1.00 98.00 154 LEU A O 1
ATOM 1147 N N . PRO A 1 155 ? -14.287 -3.373 -2.809 1.00 98.19 155 PRO A N 1
ATOM 1148 C CA . PRO A 1 155 ? -15.311 -4.305 -2.333 1.00 98.19 155 PRO A CA 1
ATOM 1149 C C . PRO A 1 155 ? -14.899 -5.775 -2.463 1.00 98.19 155 PRO A C 1
ATOM 1151 O O . PRO A 1 155 ? -15.185 -6.581 -1.579 1.00 98.19 155 PRO A O 1
ATOM 1154 N N . LEU A 1 156 ? -14.203 -6.126 -3.550 1.00 98.25 156 LEU A N 1
ATOM 1155 C CA . LEU A 1 156 ? -13.702 -7.483 -3.768 1.00 98.25 156 LEU A CA 1
ATOM 1156 C C . LEU A 1 156 ? -12.629 -7.849 -2.741 1.00 98.25 156 LEU A C 1
ATOM 1158 O O . LEU A 1 156 ? -12.688 -8.927 -2.157 1.00 98.25 156 LEU A O 1
ATOM 1162 N N . LEU A 1 157 ? -11.686 -6.942 -2.485 1.00 98.12 157 LEU A N 1
ATOM 1163 C CA . LEU A 1 157 ? -10.618 -7.150 -1.512 1.00 98.12 157 LEU A CA 1
ATOM 1164 C C . LEU A 1 157 ? -11.152 -7.244 -0.081 1.00 98.12 157 LEU A C 1
ATOM 1166 O O . LEU A 1 157 ? -10.733 -8.123 0.663 1.00 98.12 157 LEU A O 1
ATOM 1170 N N . ILE A 1 158 ? -12.098 -6.378 0.290 1.00 97.88 158 ILE A N 1
ATOM 1171 C CA . ILE A 1 158 ? -12.783 -6.420 1.590 1.00 97.88 158 ILE A CA 1
ATOM 1172 C C . ILE A 1 158 ? -13.417 -7.796 1.792 1.00 97.88 158 ILE A C 1
ATOM 1174 O O . ILE A 1 158 ? -13.194 -8.423 2.823 1.00 97.88 158 ILE A O 1
ATOM 1178 N N . LYS A 1 159 ? -14.149 -8.289 0.786 1.00 97.44 159 LYS A N 1
ATOM 1179 C CA . LYS A 1 159 ? -14.799 -9.600 0.836 1.00 97.44 159 LYS A CA 1
ATOM 1180 C C . LYS A 1 159 ? -13.798 -10.756 0.919 1.00 97.44 159 LYS A C 1
ATOM 1182 O O . LYS A 1 159 ? -14.039 -11.702 1.652 1.00 97.44 159 LYS A O 1
ATOM 1187 N N . GLU A 1 160 ? -12.691 -10.692 0.185 1.00 97.00 160 GLU A N 1
ATOM 1188 C CA . GLU A 1 160 ? -11.667 -11.748 0.183 1.00 97.00 160 GLU A CA 1
ATOM 1189 C C . GLU A 1 160 ? -10.888 -11.826 1.514 1.00 97.00 160 GLU A C 1
ATOM 1191 O O . GLU A 1 160 ? -10.386 -12.886 1.896 1.00 97.00 160 GLU A O 1
ATOM 1196 N N . LEU A 1 161 ? -10.774 -10.703 2.233 1.00 95.25 161 LEU A N 1
ATOM 1197 C CA . LEU A 1 161 ? -10.153 -10.626 3.561 1.00 95.25 161 LEU A CA 1
ATOM 1198 C C . LEU A 1 161 ? -11.119 -10.963 4.708 1.00 95.25 161 LEU A C 1
ATOM 1200 O O . LEU A 1 161 ? -10.673 -11.201 5.836 1.00 95.25 161 LEU A O 1
ATOM 1204 N N . ASP A 1 162 ? -12.420 -10.974 4.432 1.00 94.00 162 ASP A N 1
ATOM 1205 C CA . ASP A 1 162 ? -13.452 -11.293 5.405 1.00 94.00 162 ASP A CA 1
ATOM 1206 C C . ASP A 1 162 ? -13.581 -12.810 5.587 1.00 94.00 162 ASP A C 1
ATOM 1208 O O . ASP A 1 162 ? -13.970 -13.544 4.680 1.00 94.00 162 ASP A O 1
ATOM 1212 N N . ASN A 1 163 ? -13.249 -13.288 6.783 1.00 88.81 163 ASN A N 1
ATOM 1213 C CA . ASN A 1 163 ? -13.421 -14.682 7.186 1.00 88.81 163 ASN A CA 1
ATOM 1214 C C . ASN A 1 163 ? -14.752 -14.929 7.916 1.00 88.81 163 ASN A C 1
ATOM 1216 O O . ASN A 1 163 ? -14.985 -16.048 8.364 1.00 88.81 163 ASN A O 1
ATOM 1220 N N . GLY A 1 164 ? -15.610 -13.911 8.057 1.00 86.75 164 GLY A N 1
ATOM 1221 C CA . GLY A 1 164 ? -16.892 -14.011 8.759 1.00 86.75 164 GLY A CA 1
ATOM 1222 C C . GLY A 1 164 ? -16.778 -14.037 10.287 1.00 86.75 164 GLY A C 1
ATOM 1223 O O . GLY A 1 164 ? -17.782 -14.224 10.971 1.00 86.75 164 GLY A O 1
ATOM 1224 N N . GLU A 1 165 ? -15.579 -13.837 10.836 1.00 87.56 165 GLU A N 1
ATOM 1225 C CA . GLU A 1 165 ? -15.322 -13.813 12.276 1.00 87.56 165 GLU A CA 1
ATOM 1226 C C . GLU A 1 165 ? -14.824 -12.433 12.720 1.00 87.56 165 GLU A C 1
ATOM 1228 O O . GLU A 1 165 ? -14.140 -11.722 11.980 1.00 87.56 165 GLU A O 1
ATOM 1233 N N . ALA A 1 166 ? -15.119 -12.066 13.969 1.00 88.00 166 ALA A N 1
ATOM 1234 C CA . ALA A 1 166 ? -14.583 -10.844 14.556 1.00 88.00 166 ALA A CA 1
ATOM 1235 C C . ALA A 1 166 ? -13.048 -10.908 14.648 1.00 88.00 166 ALA A C 1
ATOM 1237 O O . ALA A 1 166 ? -12.471 -11.925 15.047 1.00 88.00 166 ALA A O 1
ATOM 1238 N N . LYS A 1 167 ? -12.381 -9.797 14.317 1.00 88.81 167 LYS A N 1
ATOM 1239 C CA . LYS A 1 167 ? -10.918 -9.715 14.372 1.00 88.81 167 LYS A CA 1
ATOM 1240 C C . LYS A 1 167 ? -10.427 -9.808 15.816 1.00 88.81 167 LYS A C 1
ATOM 1242 O O . LYS A 1 167 ? -10.884 -9.072 16.691 1.00 88.81 167 LYS A O 1
ATOM 1247 N N . LYS A 1 168 ? -9.462 -10.692 16.062 1.00 90.38 168 LYS A N 1
ATOM 1248 C CA . LYS A 1 168 ? -8.799 -10.823 17.368 1.00 90.38 168 LYS A CA 1
ATOM 1249 C C . LYS A 1 168 ? -7.834 -9.650 17.584 1.00 90.38 168 LYS A C 1
ATOM 1251 O O . LYS A 1 168 ? -7.292 -9.135 16.604 1.00 90.38 168 LYS A O 1
ATOM 1256 N N . PRO A 1 169 ? -7.569 -9.228 18.831 1.00 88.38 169 PRO A N 1
ATOM 1257 C CA . PRO A 1 169 ? -6.565 -8.201 19.085 1.00 88.38 169 PRO A CA 1
ATOM 1258 C C . PRO A 1 169 ? -5.199 -8.666 18.572 1.00 88.38 169 PRO A C 1
ATOM 1260 O O . PRO A 1 169 ? -4.760 -9.783 18.859 1.00 88.38 169 PRO A O 1
ATOM 1263 N N . ALA A 1 170 ? -4.538 -7.820 17.783 1.00 84.19 170 ALA A N 1
ATOM 1264 C CA . ALA A 1 170 ? -3.232 -8.151 17.237 1.00 84.19 170 ALA A CA 1
ATOM 1265 C C . ALA A 1 170 ? -2.179 -8.287 18.353 1.00 84.19 170 ALA A C 1
ATOM 1267 O O . ALA A 1 170 ? -2.145 -7.465 19.274 1.00 84.19 170 ALA A O 1
ATOM 1268 N N . PRO A 1 171 ? -1.283 -9.288 18.267 1.00 81.06 171 PRO A N 1
ATOM 1269 C CA . PRO A 1 171 ? -0.157 -9.396 19.184 1.00 81.06 171 PRO A CA 1
ATOM 1270 C C . PRO A 1 171 ? 0.781 -8.181 19.046 1.00 81.06 171 PRO A C 1
ATOM 1272 O O . PRO A 1 171 ? 0.760 -7.490 18.016 1.00 81.06 171 PRO A O 1
ATOM 1275 N N . PRO A 1 172 ? 1.643 -7.925 20.050 1.00 80.88 172 PRO A N 1
ATOM 1276 C CA . PRO A 1 172 ? 2.608 -6.832 19.999 1.00 80.88 172 PRO A CA 1
ATOM 1277 C C . PRO A 1 172 ? 3.479 -6.891 18.739 1.00 80.88 172 PRO A C 1
ATOM 1279 O O . PRO A 1 172 ? 3.759 -7.957 18.184 1.00 80.88 172 PRO A O 1
ATOM 1282 N N . MET A 1 173 ? 3.902 -5.715 18.275 1.00 76.06 173 MET A N 1
ATOM 1283 C CA . MET A 1 173 ? 4.556 -5.556 16.980 1.00 76.06 173 MET A CA 1
ATOM 1284 C C . MET A 1 173 ? 5.845 -6.353 16.851 1.00 76.06 173 MET A C 1
ATOM 1286 O O . MET A 1 173 ? 6.877 -6.007 17.420 1.00 76.06 173 MET A O 1
ATOM 1290 N N . LYS A 1 174 ? 5.803 -7.365 15.979 1.00 83.19 174 LYS A N 1
ATOM 1291 C CA . LYS A 1 174 ? 6.991 -8.026 15.448 1.00 83.19 174 LYS A CA 1
ATOM 1292 C C . LYS A 1 174 ? 7.237 -7.540 14.026 1.00 83.19 174 LYS A C 1
ATOM 1294 O O . LYS A 1 174 ? 6.433 -7.767 13.121 1.00 83.19 174 LYS A O 1
ATOM 1299 N N . LYS A 1 175 ? 8.352 -6.838 13.824 1.00 84.69 175 LYS A N 1
ATOM 1300 C CA . LYS A 1 175 ? 8.740 -6.321 12.509 1.00 84.69 175 LYS A CA 1
ATOM 1301 C C . LYS A 1 175 ? 9.068 -7.487 11.570 1.00 84.69 175 LYS A C 1
ATOM 1303 O O . LYS A 1 175 ? 9.969 -8.276 11.845 1.00 84.69 175 LYS A O 1
ATOM 1308 N N . ILE A 1 176 ? 8.353 -7.578 10.453 1.00 85.69 176 ILE A N 1
ATOM 1309 C CA . ILE A 1 176 ? 8.624 -8.547 9.389 1.00 85.69 176 ILE A CA 1
ATOM 1310 C C . ILE A 1 176 ? 9.824 -8.039 8.587 1.00 85.69 176 ILE A C 1
ATOM 1312 O O . ILE A 1 176 ? 9.858 -6.875 8.170 1.00 85.69 176 ILE A O 1
ATOM 1316 N N . LYS A 1 177 ? 10.826 -8.899 8.377 1.00 79.00 177 LYS A N 1
ATOM 1317 C CA . LYS A 1 177 ? 11.981 -8.579 7.530 1.00 79.00 177 LYS A CA 1
ATOM 1318 C C . LYS A 1 177 ? 11.517 -8.482 6.078 1.00 79.00 177 LYS A C 1
ATOM 1320 O O . LYS A 1 177 ? 10.765 -9.330 5.614 1.00 79.00 177 LYS A O 1
ATOM 1325 N N . ARG A 1 178 ? 11.982 -7.466 5.350 1.00 76.31 178 ARG A N 1
ATOM 1326 C CA . ARG A 1 178 ? 11.675 -7.334 3.920 1.00 76.31 178 ARG A CA 1
ATOM 1327 C C . ARG A 1 178 ? 12.143 -8.560 3.153 1.00 76.31 178 ARG A C 1
ATOM 1329 O O . ARG A 1 178 ? 13.331 -8.886 3.198 1.00 76.31 178 ARG A O 1
ATOM 1336 N N . SER A 1 179 ? 11.224 -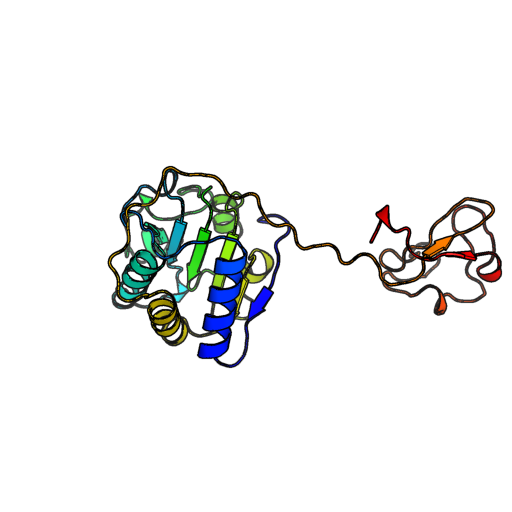9.180 2.424 1.00 64.75 179 SER A N 1
ATOM 1337 C CA . SER A 1 179 ? 11.566 -10.166 1.409 1.00 64.75 179 SER A CA 1
ATOM 1338 C C . SER A 1 179 ? 12.182 -9.417 0.228 1.00 64.75 179 SER A C 1
ATOM 1340 O O . SER A 1 179 ? 11.529 -8.580 -0.392 1.00 64.75 179 SER A O 1
ATOM 1342 N N . LYS A 1 180 ? 13.479 -9.629 -0.018 1.00 61.69 180 LYS A N 1
ATOM 1343 C CA . LYS A 1 180 ? 14.131 -9.112 -1.226 1.00 61.69 180 LYS A CA 1
ATOM 1344 C C . LYS A 1 180 ? 13.661 -9.980 -2.399 1.00 61.69 180 LYS A C 1
ATOM 1346 O O . LYS A 1 180 ? 13.587 -11.196 -2.203 1.00 61.69 180 LYS A O 1
ATOM 1351 N N . PRO A 1 181 ? 13.375 -9.417 -3.589 1.00 59.78 181 PRO A N 1
ATOM 1352 C CA . PRO A 1 181 ? 13.181 -10.247 -4.770 1.00 59.78 181 PRO A CA 1
ATOM 1353 C C . PRO A 1 181 ? 14.394 -11.167 -4.899 1.00 59.78 181 PRO A C 1
ATOM 1355 O O . PRO A 1 181 ? 15.541 -10.722 -4.768 1.00 59.78 181 PRO A O 1
ATOM 1358 N N . ARG A 1 182 ? 14.135 -12.468 -5.054 1.00 54.38 182 ARG A N 1
ATOM 1359 C CA . ARG A 1 182 ? 15.190 -13.445 -5.302 1.00 54.38 182 ARG A CA 1
ATOM 1360 C C . ARG A 1 182 ? 15.814 -13.002 -6.622 1.00 54.38 182 ARG A C 1
ATOM 1362 O O . ARG A 1 182 ? 15.119 -13.003 -7.634 1.00 54.38 182 ARG A O 1
ATOM 1369 N N . LYS A 1 183 ? 17.069 -12.536 -6.611 1.00 51.09 183 LYS A N 1
ATOM 1370 C CA . LYS A 1 183 ? 17.808 -12.401 -7.868 1.00 51.09 183 LYS A CA 1
ATOM 1371 C C . LYS A 1 183 ? 17.767 -13.796 -8.473 1.00 51.09 183 LYS A C 1
ATOM 1373 O O . LYS A 1 183 ? 18.216 -14.732 -7.813 1.00 51.09 183 LYS A O 1
ATOM 1378 N N . MET A 1 184 ? 17.117 -13.958 -9.623 1.00 44.72 184 MET A N 1
ATOM 1379 C CA . MET A 1 184 ? 17.246 -15.210 -10.353 1.00 44.72 184 MET A CA 1
ATOM 1380 C C . MET A 1 184 ? 18.741 -15.345 -10.604 1.00 44.72 184 MET A C 1
ATOM 1382 O O . MET A 1 184 ? 19.343 -14.421 -11.153 1.00 44.72 184 MET A O 1
ATOM 1386 N N . ALA A 1 185 ? 19.351 -16.418 -10.099 1.00 49.16 185 ALA A N 1
ATOM 1387 C CA . ALA A 1 185 ? 20.704 -16.748 -10.498 1.00 49.16 185 ALA A CA 1
ATOM 1388 C C . ALA A 1 185 ? 20.731 -16.703 -12.032 1.00 49.16 185 ALA A C 1
ATOM 1390 O O . ALA A 1 185 ? 19.764 -17.181 -12.647 1.00 49.16 185 ALA A O 1
ATOM 1391 N N . PRO A 1 186 ? 21.744 -16.078 -12.656 1.00 53.50 186 PRO A N 1
ATOM 1392 C CA . PRO A 1 186 ? 21.851 -16.125 -14.103 1.00 53.50 186 PRO A CA 1
ATOM 1393 C C . PRO A 1 186 ? 21.788 -17.602 -14.489 1.00 53.50 186 PRO A C 1
ATOM 1395 O O . PRO A 1 186 ? 22.598 -18.395 -14.040 1.00 53.50 186 PRO A O 1
ATOM 1398 N N . THR A 1 187 ? 20.759 -18.004 -15.233 1.00 55.47 187 THR A N 1
ATOM 1399 C CA . THR A 1 187 ? 20.626 -19.381 -15.746 1.00 55.47 187 THR A CA 1
ATOM 1400 C C . THR A 1 187 ? 21.551 -19.605 -16.935 1.00 55.47 187 THR A C 1
ATOM 1402 O O . THR A 1 187 ? 21.680 -20.725 -17.424 1.00 55.47 187 THR A O 1
ATOM 1405 N N . ASN A 1 188 ? 22.194 -18.530 -17.392 1.00 64.12 188 ASN A N 1
ATOM 1406 C CA . ASN A 1 188 ? 23.151 -18.574 -18.464 1.00 64.12 188 ASN A CA 1
ATOM 1407 C C . ASN A 1 188 ? 24.483 -19.147 -17.961 1.00 64.12 188 ASN A C 1
ATOM 1409 O O . ASN A 1 188 ? 24.918 -18.828 -16.853 1.00 64.12 188 ASN A O 1
ATOM 1413 N N . PRO A 1 189 ? 25.136 -19.969 -18.788 1.00 70.19 189 PRO A N 1
ATOM 1414 C CA . PRO A 1 189 ? 26.488 -20.437 -18.535 1.00 70.19 189 PRO A CA 1
ATOM 1415 C C . PRO A 1 189 ? 27.446 -19.247 -18.400 1.00 70.19 189 PRO A C 1
ATOM 1417 O O . PRO A 1 189 ? 27.297 -18.236 -19.092 1.00 70.19 189 PRO A O 1
ATOM 1420 N N . ILE A 1 190 ? 28.417 -19.374 -17.500 1.00 79.38 190 ILE A N 1
ATOM 1421 C CA . ILE A 1 190 ? 29.448 -18.362 -17.266 1.00 79.38 190 ILE A CA 1
ATOM 1422 C C . ILE A 1 190 ? 30.572 -18.616 -18.268 1.00 79.38 190 ILE A C 1
ATOM 1424 O O . ILE A 1 190 ? 31.006 -19.754 -18.425 1.00 79.38 190 ILE A O 1
ATOM 1428 N N . TYR A 1 191 ? 31.043 -17.574 -18.945 1.00 86.31 191 TYR A N 1
ATOM 1429 C CA . TYR A 1 191 ? 32.196 -17.665 -19.836 1.00 86.31 191 TYR A CA 1
ATOM 1430 C C . TYR A 1 191 ? 33.381 -17.015 -19.140 1.00 86.31 191 TYR A C 1
ATOM 1432 O O . TYR A 1 191 ? 33.338 -15.820 -18.838 1.00 86.31 191 TYR A O 1
ATOM 1440 N N . VAL A 1 192 ? 34.400 -17.823 -18.853 1.00 85.62 192 VAL A N 1
ATOM 1441 C CA . VAL A 1 192 ? 35.581 -17.406 -18.095 1.00 85.62 192 VAL A CA 1
ATOM 1442 C C . VAL A 1 192 ? 36.804 -17.459 -18.989 1.00 85.62 192 VAL A C 1
ATOM 1444 O O . VAL A 1 192 ? 37.073 -18.473 -19.632 1.00 85.62 192 VAL A O 1
ATOM 1447 N N . ASP A 1 193 ? 37.536 -16.360 -18.995 1.00 84.81 193 ASP A N 1
ATOM 1448 C CA . ASP A 1 193 ? 38.846 -16.237 -19.608 1.00 84.81 193 ASP A CA 1
ATOM 1449 C C . ASP A 1 193 ? 39.918 -16.947 -18.766 1.00 84.81 193 ASP A C 1
ATOM 1451 O O . ASP A 1 193 ? 40.021 -16.708 -17.560 1.00 84.81 193 ASP A O 1
ATOM 1455 N N . LEU A 1 194 ? 40.727 -17.816 -19.375 1.00 78.31 194 LEU A N 1
ATOM 1456 C CA . LEU A 1 194 ? 41.697 -18.638 -18.647 1.00 78.31 194 LEU A CA 1
ATOM 1457 C C . LEU A 1 194 ? 42.955 -17.876 -18.225 1.00 78.31 194 LEU A C 1
ATOM 1459 O O . LEU A 1 194 ? 43.522 -18.215 -17.183 1.00 78.31 194 LEU A O 1
ATOM 1463 N N . GLY A 1 195 ? 43.405 -16.871 -18.980 1.00 76.56 195 GLY A N 1
ATOM 1464 C CA . GLY A 1 195 ? 44.622 -16.144 -18.619 1.00 76.56 195 GLY A CA 1
ATOM 1465 C C . GLY A 1 195 ? 44.396 -15.103 -17.528 1.00 76.56 195 GLY A C 1
ATOM 1466 O O . GLY A 1 195 ? 45.247 -14.962 -16.648 1.00 76.56 195 GLY A O 1
ATOM 1467 N N . SER A 1 196 ? 43.253 -14.404 -17.526 1.00 79.50 196 SER A N 1
ATOM 1468 C CA . SER A 1 196 ? 42.953 -13.383 -16.503 1.00 79.50 196 SER A CA 1
ATOM 1469 C C . SER A 1 196 ? 41.937 -13.793 -15.435 1.00 79.50 196 SER A C 1
ATOM 1471 O O . SER A 1 196 ? 41.846 -13.128 -14.400 1.00 79.50 196 SER A O 1
ATOM 1473 N N . GLY A 1 197 ? 41.160 -14.856 -15.660 1.00 80.25 197 GLY A N 1
ATOM 1474 C CA . GLY A 1 197 ? 40.008 -15.197 -14.821 1.00 80.25 197 GLY A CA 1
ATOM 1475 C C . GLY A 1 197 ? 38.808 -14.263 -15.017 1.00 80.25 197 GLY A C 1
ATOM 1476 O O . GLY A 1 197 ? 37.897 -14.261 -14.189 1.00 80.25 197 GLY A O 1
ATOM 1477 N N . TYR A 1 198 ? 38.803 -13.443 -16.071 1.00 83.75 198 TYR A N 1
ATOM 1478 C CA . TYR A 1 198 ? 37.708 -12.525 -16.369 1.00 83.75 198 TYR A CA 1
ATOM 1479 C C . TYR A 1 198 ? 36.415 -13.285 -16.707 1.00 83.75 198 TYR A C 1
ATOM 1481 O O . TYR A 1 198 ? 36.381 -14.110 -17.619 1.00 83.75 198 TYR A O 1
ATOM 1489 N N . GLU A 1 199 ? 35.335 -12.983 -15.981 1.00 86.56 199 GLU A N 1
ATOM 1490 C CA . GLU A 1 199 ? 33.994 -13.520 -16.230 1.00 86.56 199 GLU A CA 1
ATOM 1491 C C . GLU A 1 199 ? 33.196 -12.520 -17.085 1.00 86.56 199 GLU A C 1
ATOM 1493 O O . GLU A 1 199 ? 32.905 -11.407 -16.634 1.00 86.56 199 GLU A O 1
ATOM 1498 N N . TYR A 1 200 ? 32.800 -12.906 -18.303 1.00 84.06 200 TYR A N 1
ATOM 1499 C CA . TYR A 1 200 ? 31.946 -12.044 -19.123 1.00 84.06 200 TYR A CA 1
ATOM 1500 C C . TYR A 1 200 ? 30.551 -11.928 -18.500 1.00 84.06 200 TYR A C 1
ATOM 1502 O O . TYR A 1 200 ? 29.873 -12.935 -18.280 1.00 84.06 200 TYR A O 1
ATOM 1510 N N . ASN A 1 201 ? 30.099 -10.695 -18.254 1.00 82.81 201 ASN A N 1
ATOM 1511 C CA . ASN A 1 201 ? 28.760 -10.421 -17.746 1.00 82.81 201 ASN A CA 1
ATOM 1512 C C . ASN A 1 201 ? 27.866 -9.832 -18.854 1.00 82.81 201 ASN A C 1
ATOM 1514 O O . ASN A 1 201 ? 27.981 -8.638 -19.146 1.00 82.81 201 ASN A O 1
ATOM 1518 N N . PRO A 1 202 ? 26.913 -10.613 -19.404 1.00 82.38 202 PRO A N 1
ATOM 1519 C CA . PRO A 1 202 ? 25.979 -10.136 -20.417 1.00 82.38 202 PRO A CA 1
ATOM 1520 C C . PRO A 1 202 ? 25.189 -8.906 -19.985 1.00 82.38 202 PRO A C 1
ATOM 1522 O O . PRO A 1 202 ? 24.894 -8.076 -20.826 1.00 82.38 202 PRO A O 1
ATOM 1525 N N . GLU A 1 203 ? 24.849 -8.752 -18.700 1.00 79.44 203 GLU A N 1
ATOM 1526 C CA . GLU A 1 203 ? 24.074 -7.598 -18.218 1.00 79.44 203 GLU A CA 1
ATOM 1527 C C . GLU A 1 203 ? 24.860 -6.288 -18.296 1.00 79.44 203 GLU A C 1
ATOM 1529 O O . GLU A 1 203 ? 24.258 -5.228 -18.445 1.00 79.44 203 GLU A O 1
ATOM 1534 N N . LEU A 1 204 ? 26.188 -6.355 -18.183 1.00 81.31 204 LEU A N 1
ATOM 1535 C CA . LEU A 1 204 ? 27.066 -5.192 -18.297 1.00 81.31 204 LEU A CA 1
ATOM 1536 C C . LEU A 1 204 ? 27.514 -4.968 -19.743 1.00 81.31 204 LEU A C 1
ATOM 1538 O O . LEU A 1 204 ? 27.684 -3.820 -20.147 1.00 81.31 204 LEU A O 1
ATOM 1542 N N . GLY A 1 205 ? 27.661 -6.045 -20.519 1.00 83.94 205 GLY A N 1
ATOM 1543 C CA . GLY A 1 205 ? 28.279 -5.985 -21.838 1.00 83.94 205 GLY A CA 1
ATOM 1544 C C . GLY A 1 205 ? 29.745 -5.554 -21.745 1.00 83.94 205 GLY A C 1
ATOM 1545 O O . GLY A 1 205 ? 30.412 -5.794 -20.740 1.00 83.94 205 GLY A O 1
ATOM 1546 N N . ASP A 1 206 ? 30.227 -4.904 -22.798 1.00 83.38 206 ASP A N 1
ATOM 1547 C CA . ASP A 1 206 ? 31.546 -4.267 -22.858 1.00 83.38 206 ASP A CA 1
ATOM 1548 C C . ASP A 1 206 ? 31.470 -3.009 -23.749 1.00 83.38 206 ASP A C 1
ATOM 1550 O O . ASP A 1 206 ? 31.872 -3.026 -24.918 1.00 83.38 206 ASP A O 1
ATOM 1554 N N . PRO A 1 207 ? 30.882 -1.913 -23.233 1.00 83.31 207 PRO A N 1
ATOM 1555 C CA . PRO A 1 207 ? 30.616 -0.717 -24.028 1.00 83.31 207 PRO A CA 1
ATOM 1556 C C . PRO A 1 207 ? 31.887 -0.047 -24.557 1.00 83.31 207 PRO A C 1
ATOM 1558 O O . PRO A 1 207 ? 31.836 0.608 -25.596 1.00 83.31 207 PRO A O 1
ATOM 1561 N N . GLU A 1 208 ? 33.018 -0.214 -23.862 1.00 80.69 208 GLU A N 1
ATOM 1562 C CA . GLU A 1 208 ? 34.313 0.341 -24.273 1.00 80.69 208 GLU A CA 1
ATOM 1563 C C . GLU A 1 208 ? 34.812 -0.299 -25.574 1.00 80.69 208 GLU A C 1
ATOM 1565 O O . GLU A 1 208 ? 35.431 0.378 -26.393 1.00 80.69 208 GLU A O 1
ATOM 1570 N N . ASN A 1 209 ? 34.445 -1.562 -25.815 1.00 81.31 209 ASN A N 1
ATOM 1571 C CA . ASN A 1 209 ? 34.740 -2.293 -27.048 1.00 81.31 209 ASN A CA 1
ATOM 1572 C C . ASN A 1 209 ? 33.502 -2.490 -27.944 1.00 81.31 209 ASN A C 1
ATOM 1574 O O . ASN A 1 209 ? 33.483 -3.366 -28.809 1.00 81.31 209 ASN A O 1
ATOM 1578 N N . GLY A 1 210 ? 32.463 -1.665 -27.765 1.00 81.06 210 GLY A N 1
ATOM 1579 C CA . GLY A 1 210 ? 31.289 -1.633 -28.644 1.00 81.06 210 GLY A CA 1
ATOM 1580 C C . GLY A 1 210 ? 30.268 -2.752 -28.419 1.00 81.06 210 GLY A C 1
ATOM 1581 O O . GLY A 1 210 ? 29.436 -2.997 -29.291 1.00 81.06 210 GLY A O 1
ATOM 1582 N N . ILE A 1 211 ? 30.304 -3.426 -27.268 1.00 86.88 211 ILE A N 1
ATOM 1583 C CA . ILE A 1 211 ? 29.337 -4.457 -26.886 1.00 86.88 211 ILE A CA 1
ATOM 1584 C C . ILE A 1 211 ? 28.306 -3.864 -25.930 1.00 86.88 211 ILE A C 1
ATOM 1586 O O . ILE A 1 211 ? 28.615 -3.488 -24.799 1.00 86.88 211 ILE A O 1
ATOM 1590 N N . GLU A 1 212 ? 27.050 -3.818 -26.360 1.00 83.25 212 GLU A N 1
ATOM 1591 C CA . GLU A 1 212 ? 25.983 -3.228 -25.557 1.00 83.25 212 GLU A CA 1
ATOM 1592 C C . GLU A 1 212 ? 25.628 -4.088 -24.326 1.00 83.25 212 GLU A C 1
ATOM 1594 O O . GLU A 1 212 ? 25.654 -5.326 -24.404 1.00 83.25 212 GLU A O 1
ATOM 1599 N N . PRO A 1 213 ? 25.237 -3.461 -23.199 1.00 84.06 213 PRO A N 1
ATOM 1600 C CA . PRO A 1 213 ? 24.655 -4.166 -22.064 1.00 84.06 213 PRO A CA 1
ATOM 1601 C C . PRO A 1 213 ? 23.439 -5.001 -22.491 1.00 84.06 213 PRO A C 1
ATOM 1603 O O . PRO A 1 213 ? 22.547 -4.527 -23.191 1.00 84.06 213 PRO A O 1
ATOM 1606 N N . GLY A 1 214 ? 23.390 -6.252 -22.054 1.00 79.06 214 GLY A N 1
ATOM 1607 C CA . GLY A 1 214 ? 22.393 -7.252 -22.441 1.00 79.06 214 GLY A CA 1
ATOM 1608 C C . GLY A 1 214 ? 22.821 -8.178 -23.585 1.00 79.06 214 GLY A C 1
ATOM 1609 O O . GLY A 1 214 ? 22.056 -9.077 -23.938 1.00 79.06 214 GLY A O 1
ATOM 1610 N N . THR A 1 215 ? 24.014 -8.000 -24.165 1.00 82.75 215 THR A N 1
ATOM 1611 C CA . THR A 1 215 ? 24.514 -8.861 -25.252 1.00 82.75 215 THR A CA 1
ATOM 1612 C C . THR A 1 215 ? 24.925 -10.241 -24.712 1.00 82.75 215 THR A C 1
ATOM 1614 O O . THR A 1 215 ? 25.773 -10.328 -23.830 1.00 82.75 215 THR A O 1
ATOM 1617 N N . PRO A 1 216 ? 24.353 -11.359 -25.199 1.00 84.00 216 PRO A N 1
ATOM 1618 C CA . PRO A 1 216 ? 24.803 -12.700 -24.819 1.00 84.00 216 PRO A CA 1
ATOM 1619 C C . PRO A 1 216 ? 26.204 -13.007 -25.362 1.00 84.00 216 PRO A C 1
ATOM 1621 O O . PRO A 1 216 ? 26.530 -12.575 -26.467 1.00 84.00 216 PRO A O 1
ATOM 1624 N N . PHE A 1 217 ? 26.982 -13.837 -24.655 1.00 84.44 217 PHE A N 1
ATOM 1625 C CA . PHE A 1 217 ? 28.338 -14.220 -25.081 1.00 84.44 217 PHE A CA 1
ATOM 1626 C C . PHE A 1 217 ? 28.368 -14.814 -26.500 1.00 84.44 217 PHE A C 1
ATOM 1628 O O . PHE A 1 217 ? 29.229 -14.479 -27.311 1.00 84.44 217 PHE A O 1
ATOM 1635 N N . ASP A 1 218 ? 27.374 -15.631 -26.860 1.00 82.44 218 ASP A N 1
ATOM 1636 C CA . ASP A 1 218 ? 27.285 -16.226 -28.199 1.00 82.44 218 ASP A CA 1
ATOM 1637 C C . ASP A 1 218 ? 27.145 -15.175 -29.314 1.00 82.44 218 ASP A C 1
ATOM 1639 O O . ASP A 1 218 ? 27.587 -15.414 -30.436 1.00 82.44 218 ASP A O 1
ATOM 1643 N N . LYS A 1 219 ? 26.595 -13.992 -29.003 1.00 85.56 219 LYS A N 1
ATOM 1644 C CA . LYS A 1 219 ? 26.410 -12.876 -29.945 1.00 85.56 219 LYS A CA 1
ATOM 1645 C C . LYS A 1 219 ? 27.584 -11.897 -29.999 1.00 85.56 219 LYS A C 1
ATOM 1647 O O . LYS A 1 219 ? 27.515 -10.938 -30.764 1.00 85.56 219 LYS A O 1
ATOM 1652 N N . LEU A 1 220 ? 28.643 -12.119 -29.222 1.00 85.88 220 LEU A N 1
ATOM 1653 C CA . LEU A 1 220 ? 29.864 -11.324 -29.333 1.00 85.88 220 LEU A CA 1
ATOM 1654 C C . LEU A 1 220 ? 30.502 -11.525 -30.717 1.00 85.88 220 LEU A C 1
ATOM 1656 O O . LEU A 1 220 ? 30.519 -12.662 -31.199 1.00 85.88 220 LEU A O 1
ATOM 1660 N N . PRO A 1 221 ? 31.029 -10.472 -31.360 1.00 86.00 221 PRO A N 1
ATOM 1661 C CA . PRO A 1 221 ? 31.746 -10.615 -32.619 1.00 86.00 221 PRO A CA 1
ATOM 1662 C C . PRO A 1 221 ? 33.034 -11.420 -32.410 1.00 86.00 221 PRO A C 1
ATOM 1664 O O . PRO A 1 221 ? 33.643 -11.352 -31.345 1.00 86.00 221 PRO A O 1
ATOM 1667 N N . ASP A 1 222 ? 33.480 -12.155 -33.430 1.00 84.44 222 ASP A N 1
ATOM 1668 C CA . ASP A 1 222 ? 34.709 -12.969 -33.349 1.00 84.44 222 ASP A CA 1
ATOM 1669 C C . ASP A 1 222 ? 35.974 -12.117 -33.152 1.00 84.44 222 ASP A C 1
ATOM 1671 O O . ASP A 1 222 ? 36.998 -12.607 -32.692 1.00 84.44 222 ASP A O 1
ATOM 1675 N N . SER A 1 223 ? 35.894 -10.822 -33.474 1.00 85.38 223 SER A N 1
ATOM 1676 C CA . SER A 1 223 ? 36.949 -9.838 -33.228 1.00 85.38 223 SER A CA 1
ATOM 1677 C C . SER A 1 223 ? 36.979 -9.302 -31.794 1.00 85.38 223 SER A C 1
ATOM 1679 O O . SER A 1 223 ? 37.840 -8.481 -31.485 1.00 85.38 223 SER A O 1
ATOM 1681 N N . TRP A 1 224 ? 36.018 -9.676 -30.942 1.00 87.56 224 TRP A N 1
ATOM 1682 C CA . TRP A 1 224 ? 36.005 -9.256 -29.544 1.00 87.56 224 TRP A CA 1
ATOM 1683 C C . TRP A 1 224 ? 37.026 -10.056 -28.731 1.00 87.56 224 TRP A C 1
ATOM 1685 O O . TRP A 1 224 ? 37.167 -11.271 -28.892 1.00 87.56 224 TRP A O 1
ATOM 1695 N N . VAL A 1 225 ? 37.717 -9.350 -27.841 1.00 88.50 225 VAL A N 1
ATOM 1696 C CA . VAL A 1 225 ? 38.751 -9.891 -26.962 1.00 88.50 225 VAL A CA 1
ATOM 1697 C C . VAL A 1 225 ? 38.459 -9.517 -25.513 1.00 88.50 225 VAL A C 1
ATOM 1699 O O . VAL A 1 225 ? 37.822 -8.500 -25.245 1.00 88.50 225 VAL A O 1
ATOM 1702 N N . SER A 1 226 ? 38.957 -10.325 -24.580 1.00 85.12 226 SER A N 1
ATOM 1703 C CA . SER A 1 226 ? 38.909 -10.054 -23.145 1.00 85.12 226 SER A CA 1
ATOM 1704 C C . SER A 1 226 ? 39.480 -8.659 -22.850 1.00 85.12 226 SER A C 1
ATOM 1706 O O . SER A 1 226 ? 40.623 -8.385 -23.221 1.00 85.12 226 SER A O 1
ATOM 1708 N N . PRO A 1 227 ? 38.753 -7.778 -22.142 1.00 83.94 227 PRO A N 1
ATOM 1709 C CA . PRO A 1 227 ? 39.238 -6.433 -21.826 1.00 83.94 227 PRO A CA 1
ATOM 1710 C C . PRO A 1 227 ? 40.404 -6.435 -20.823 1.00 83.94 227 PRO A C 1
ATOM 1712 O O . PRO A 1 227 ? 41.038 -5.402 -20.618 1.00 83.94 227 PRO A O 1
ATOM 1715 N N . VAL A 1 228 ? 40.688 -7.576 -20.182 1.00 83.75 228 VAL A N 1
ATOM 1716 C CA . VAL A 1 228 ? 41.751 -7.707 -19.175 1.00 83.75 228 VAL A CA 1
ATOM 1717 C C . VAL A 1 228 ? 43.014 -8.337 -19.762 1.00 83.75 228 VAL A C 1
ATOM 1719 O O . VAL A 1 228 ? 44.101 -7.794 -19.576 1.00 83.75 228 VAL A O 1
ATOM 1722 N N . SER A 1 229 ? 42.892 -9.470 -20.461 1.00 82.50 229 SER A N 1
ATOM 1723 C CA . SER A 1 229 ? 44.038 -10.204 -21.028 1.00 82.50 229 SER A CA 1
ATOM 1724 C C . SER A 1 229 ? 44.269 -9.944 -22.516 1.00 82.50 229 SER A C 1
ATOM 1726 O O . SER A 1 229 ? 45.365 -10.198 -23.012 1.00 82.50 229 SER A O 1
ATOM 1728 N N . GLY A 1 230 ? 43.255 -9.467 -23.243 1.00 83.06 230 GLY A N 1
ATOM 1729 C CA . GLY A 1 230 ? 43.263 -9.421 -24.705 1.00 83.06 230 GLY A CA 1
ATOM 1730 C C . GLY A 1 230 ? 43.071 -10.786 -25.377 1.00 83.06 230 GLY A C 1
ATOM 1731 O O . GLY A 1 230 ? 43.261 -10.886 -26.587 1.00 83.06 230 GLY A O 1
ATOM 1732 N N . GLU A 1 231 ? 42.713 -11.838 -24.632 1.00 84.75 231 GLU A N 1
ATOM 1733 C CA . GLU A 1 231 ? 42.449 -13.165 -25.198 1.00 84.75 231 GLU A CA 1
ATOM 1734 C C . GLU A 1 231 ? 41.183 -13.176 -26.055 1.00 84.75 231 GLU A C 1
ATOM 1736 O O . GLU A 1 231 ? 40.179 -12.537 -25.737 1.00 84.75 231 GLU A O 1
ATOM 1741 N N . ALA A 1 232 ? 41.235 -13.910 -27.163 1.00 85.38 232 ALA A N 1
ATOM 1742 C CA . ALA A 1 232 ? 40.122 -14.012 -28.090 1.00 85.38 232 ALA A CA 1
ATOM 1743 C C . ALA A 1 232 ? 38.946 -14.794 -27.489 1.00 85.38 232 ALA A C 1
ATOM 1745 O O . ALA A 1 232 ? 39.110 -15.646 -26.613 1.00 85.38 232 ALA A O 1
ATOM 1746 N N . LYS A 1 233 ? 37.745 -14.528 -28.010 1.00 83.25 233 LYS A N 1
ATOM 1747 C CA . LYS A 1 233 ? 36.489 -15.177 -27.604 1.00 83.25 233 LYS A CA 1
ATOM 1748 C C . LYS A 1 233 ? 36.574 -16.711 -27.561 1.00 83.25 233 LYS A C 1
ATOM 1750 O O . LYS A 1 233 ? 35.922 -17.327 -26.723 1.00 83.25 233 LYS A O 1
ATOM 1755 N N . ASP A 1 234 ? 37.357 -17.335 -28.439 1.00 84.38 234 ASP A N 1
ATOM 1756 C CA . ASP A 1 234 ? 37.518 -18.794 -28.515 1.00 84.38 234 ASP A CA 1
ATOM 1757 C C . ASP A 1 234 ? 38.314 -19.410 -27.351 1.00 84.38 234 ASP A C 1
ATOM 1759 O O . ASP A 1 234 ? 38.195 -20.611 -27.110 1.00 84.38 234 ASP A O 1
ATOM 1763 N N . GLN A 1 235 ? 39.071 -18.605 -26.601 1.00 84.00 235 GLN A N 1
ATOM 1764 C CA . GLN A 1 235 ? 39.823 -19.057 -25.425 1.00 84.00 235 GLN A CA 1
ATOM 1765 C C . GLN A 1 235 ? 38.973 -19.075 -24.143 1.00 84.00 235 GLN A C 1
ATOM 1767 O O . GLN A 1 235 ? 39.405 -19.594 -23.113 1.00 84.00 235 GLN A O 1
ATOM 1772 N N . PHE A 1 236 ? 37.743 -18.551 -24.194 1.00 87.62 236 PHE A N 1
ATOM 1773 C CA . PHE A 1 236 ? 36.829 -18.572 -23.057 1.00 87.62 236 PHE A CA 1
ATOM 1774 C C . PHE A 1 236 ? 36.232 -19.962 -22.857 1.00 87.62 236 PHE A C 1
ATOM 1776 O O . PHE A 1 236 ? 35.679 -20.572 -23.776 1.00 87.62 236 PHE A O 1
ATOM 1783 N N . ILE A 1 237 ? 36.244 -20.426 -21.610 1.00 85.38 237 ILE A N 1
ATOM 1784 C CA . ILE A 1 237 ? 35.610 -21.685 -21.236 1.00 85.38 237 ILE A CA 1
ATOM 1785 C C . ILE A 1 237 ? 34.213 -21.456 -20.676 1.00 85.38 237 ILE A C 1
ATOM 1787 O O . ILE A 1 237 ? 33.969 -20.590 -19.835 1.00 85.38 237 ILE A O 1
ATOM 1791 N N . LYS A 1 238 ? 33.286 -22.285 -21.148 1.00 85.31 238 LYS A N 1
ATOM 1792 C CA . LYS A 1 238 ? 31.908 -22.331 -20.678 1.00 85.31 238 LYS A CA 1
ATOM 1793 C C . LYS A 1 238 ? 31.844 -23.129 -19.376 1.00 85.31 238 LYS A C 1
ATOM 1795 O O . LYS A 1 238 ? 32.046 -24.341 -19.388 1.00 85.31 238 LYS A O 1
ATOM 1800 N N . MET A 1 239 ? 31.539 -22.462 -18.272 1.00 80.06 239 MET A N 1
ATOM 1801 C CA . MET A 1 239 ? 31.316 -23.071 -16.965 1.00 80.06 239 MET A CA 1
ATOM 1802 C C . MET A 1 239 ? 29.833 -23.063 -16.599 1.00 80.06 239 MET A C 1
ATOM 1804 O O . MET A 1 239 ? 29.107 -22.095 -16.849 1.00 80.06 239 MET A O 1
ATOM 1808 N N . ASP A 1 240 ? 29.385 -24.140 -15.960 1.00 72.44 240 ASP A N 1
ATOM 1809 C CA . ASP A 1 240 ? 28.099 -24.145 -15.276 1.00 72.44 240 ASP A CA 1
ATOM 1810 C C . ASP A 1 240 ? 28.154 -23.249 -14.039 1.00 72.44 240 ASP A C 1
ATOM 1812 O O . ASP A 1 240 ? 29.172 -23.146 -13.354 1.00 72.44 240 ASP A O 1
ATOM 1816 N N . VAL A 1 241 ? 27.028 -22.606 -13.743 1.00 64.81 241 VAL A N 1
ATOM 1817 C CA . VAL A 1 241 ? 26.898 -21.729 -12.578 1.00 64.81 241 VAL A CA 1
ATOM 1818 C C . VAL A 1 241 ? 27.156 -22.551 -11.307 1.00 64.81 241 VAL A C 1
ATOM 1820 O O . VAL A 1 241 ? 26.445 -23.544 -11.092 1.00 64.81 241 VAL A O 1
ATOM 1823 N N . PRO A 1 242 ? 28.131 -22.155 -10.465 1.00 62.84 242 PRO A N 1
ATOM 1824 C CA . PRO A 1 242 ? 28.420 -22.827 -9.202 1.00 62.84 242 PRO A CA 1
ATOM 1825 C C . PRO A 1 242 ? 27.163 -22.949 -8.327 1.00 62.84 242 PRO A C 1
ATOM 1827 O O . PRO A 1 242 ? 26.341 -22.030 -8.299 1.00 62.84 242 PRO A O 1
ATOM 1830 N N . GLU A 1 243 ? 26.982 -24.069 -7.615 1.00 56.56 243 GLU A N 1
ATOM 1831 C CA . GLU A 1 243 ? 25.794 -24.285 -6.765 1.00 56.56 243 GLU A CA 1
ATOM 1832 C C . GLU A 1 243 ? 25.634 -23.217 -5.673 1.00 56.56 243 GLU A C 1
ATOM 1834 O O . GLU A 1 243 ? 24.511 -22.892 -5.299 1.00 56.56 243 GLU A O 1
ATOM 1839 N N . ASP A 1 244 ? 26.728 -22.610 -5.212 1.00 54.88 244 ASP A N 1
ATOM 1840 C CA . ASP A 1 244 ? 26.731 -21.493 -4.262 1.00 54.88 244 ASP A CA 1
ATOM 1841 C C . ASP A 1 244 ? 26.192 -20.174 -4.848 1.00 54.88 244 ASP A C 1
ATOM 1843 O O . ASP A 1 244 ? 25.834 -19.267 -4.091 1.00 54.88 244 ASP A O 1
ATOM 1847 N N . ARG A 1 245 ? 26.096 -20.071 -6.182 1.00 53.06 245 ARG A N 1
ATOM 1848 C CA . ARG A 1 245 ? 25.514 -18.931 -6.909 1.00 53.06 245 ARG A CA 1
ATOM 1849 C C . ARG A 1 245 ? 24.088 -19.201 -7.437 1.00 53.06 245 ARG A C 1
ATOM 1851 O O . ARG A 1 245 ? 23.509 -18.274 -8.006 1.00 53.06 245 ARG A O 1
ATOM 1858 N N . LYS A 1 246 ? 23.532 -20.415 -7.270 1.00 48.66 246 LYS A N 1
ATOM 1859 C CA . LYS A 1 246 ? 22.178 -20.822 -7.725 1.00 48.66 246 LYS A CA 1
ATOM 1860 C C . LYS A 1 246 ? 21.039 -20.446 -6.764 1.00 48.66 246 LYS A C 1
ATOM 1862 O O . LYS A 1 246 ? 21.240 -20.398 -5.532 1.00 48.66 246 LYS A O 1
#

Secondary structure (DSSP, 8-state):
---S---EEE-S-HHHHHHHHHHHHHHTT--TTEE--TTS-TTT-SEEEEE-GGG-SGGGHHHHHHHHHHHT-EEEEEHIIIIIS-SS-GGGEESTTSBPP-SSEEEEES----HHHHHHHTT-SEEEEEES-TT-TTGGG-SEEEES-HHHHHHHHHHHH--SSPPEEPPS--PPPP-----PPP-SPEEEETTT-PEE-TTT-BGGGTB-TT--GGGS-TT-B-TTT--BGGGEEEEPPPGGG-

Foldseek 3Di:
DLPFAQLAEDEDDLLVLLVVVVVVCVVLVQDQLAADDQAPQQQQWQEEEEEECLLDDLVSCVLSVLLCQLSRTHYAYAQCCCPVVVSDDQQRYFFQPHAAHQHAYYAYEQHLPPVRRSVSDSNHQFYEYEHCDPPRPVSSNGNYYYNDRCVSNSVSNSVSSDPVDHHHHDDHGDHRHRDHNDPPQPQAWWWAAPPPRDTDDQQPFCVVQPGDGNDDLVRDDQCDADPPPRHTSVRIDTHGDDPVRD

Radius of gyration: 23.24 Å; chains: 1; bounding box: 63×44×53 Å